Protein AF-A0A924ZTJ6-F1 (afdb_monomer)

Mean predicted aligned error: 9.86 Å

Nearest PDB structures (foldseek):
  8rte-assembly1_A  TM=3.556E-01  e=1.819E-01  Bacillus phage phi105
  6t46-assembly2_G  TM=3.500E-01  e=1.146E+00  Bacillus subtilis subsp. natto
  7w3g-assembly1_a  TM=2.240E-01  e=2.247E+00  Homo sapiens

Structure (mmCIF, N/CA/C/O backbone):
data_AF-A0A924ZTJ6-F1
#
_entry.id   AF-A0A924ZTJ6-F1
#
loop_
_atom_site.group_PDB
_atom_site.id
_atom_site.type_symbol
_atom_site.label_atom_id
_atom_site.label_alt_id
_atom_site.label_comp_id
_atom_site.label_asym_id
_atom_site.label_entity_id
_atom_site.label_seq_id
_atom_site.pdbx_PDB_ins_code
_atom_site.Cartn_x
_atom_site.Cartn_y
_atom_site.Cartn_z
_atom_site.occupancy
_atom_site.B_iso_or_equiv
_atom_site.auth_seq_id
_atom_site.auth_comp_id
_atom_site.auth_asym_id
_atom_site.auth_atom_id
_atom_site.pdbx_PDB_model_num
ATOM 1 N N . MET A 1 1 ? -33.051 -59.338 -10.866 1.00 32.53 1 MET A N 1
ATOM 2 C CA . MET A 1 1 ? -33.052 -58.067 -10.115 1.00 32.53 1 MET A CA 1
ATOM 3 C C . MET A 1 1 ? -32.782 -56.955 -11.125 1.00 32.53 1 MET A C 1
ATOM 5 O O . MET A 1 1 ? -31.722 -57.000 -11.725 1.00 32.53 1 MET A O 1
ATOM 9 N N . LEU A 1 2 ? -33.774 -56.074 -11.345 1.00 35.03 2 LEU A N 1
ATOM 10 C CA . LEU A 1 2 ? -33.745 -54.756 -12.031 1.00 35.03 2 LEU A CA 1
ATOM 11 C C . LEU A 1 2 ? -33.263 -54.733 -13.511 1.00 35.03 2 LEU A C 1
ATOM 13 O O . LEU A 1 2 ? -32.093 -54.951 -13.779 1.00 35.03 2 LEU A O 1
ATOM 17 N N . ILE A 1 3 ? -34.115 -54.654 -14.548 1.00 32.62 3 ILE A N 1
ATOM 18 C CA . ILE A 1 3 ? -35.045 -53.578 -14.997 1.00 32.62 3 ILE A CA 1
ATOM 19 C C . ILE A 1 3 ? -34.310 -52.323 -15.524 1.00 32.62 3 ILE A C 1
ATOM 21 O O . ILE A 1 3 ? -33.706 -51.630 -14.721 1.00 32.62 3 ILE A O 1
ATOM 25 N N . TYR A 1 4 ? -34.436 -52.085 -16.853 1.00 30.94 4 TYR A N 1
ATOM 26 C CA . TYR A 1 4 ? -34.649 -50.820 -17.620 1.00 30.94 4 TYR A CA 1
ATOM 27 C C . TYR A 1 4 ? -33.876 -49.537 -17.201 1.00 30.94 4 TYR A C 1
ATOM 29 O O . TYR A 1 4 ? -33.687 -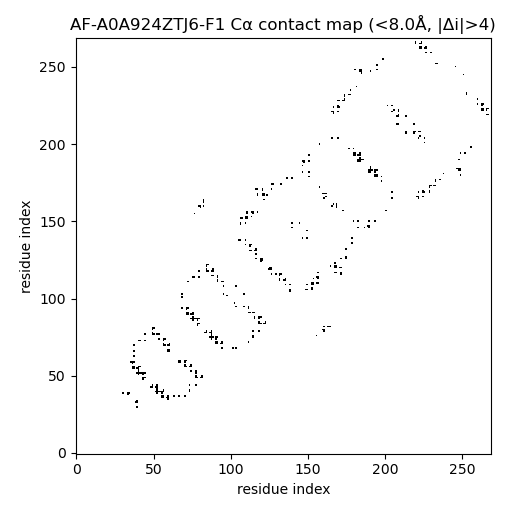49.268 -16.034 1.00 30.94 4 TYR A O 1
ATOM 37 N N . SER A 1 5 ? -33.475 -48.577 -18.041 1.00 27.88 5 SER A N 1
ATOM 38 C CA . SER A 1 5 ? -33.831 -48.158 -19.400 1.00 27.88 5 SER A CA 1
ATOM 39 C C . SE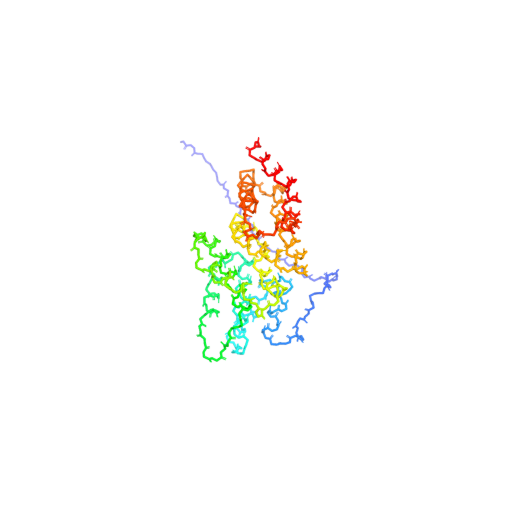R A 1 5 ? -32.844 -47.061 -19.842 1.00 27.88 5 SER A C 1
ATOM 41 O O . SER A 1 5 ? -32.420 -46.243 -19.034 1.00 27.88 5 SER A O 1
ATOM 43 N N . LYS A 1 6 ? -32.577 -47.032 -21.153 1.00 31.50 6 LYS A N 1
ATOM 44 C CA . LYS A 1 6 ? -32.310 -45.885 -22.048 1.00 31.50 6 LYS A CA 1
ATOM 45 C C . LYS A 1 6 ? -32.386 -44.471 -21.442 1.00 31.50 6 LYS A C 1
ATOM 47 O O . LYS A 1 6 ? -33.424 -44.125 -20.891 1.00 31.50 6 LYS A O 1
ATOM 52 N N . PHE A 1 7 ? -31.430 -43.612 -21.815 1.00 28.95 7 PHE A N 1
ATOM 53 C CA . PHE A 1 7 ? -31.734 -42.334 -22.481 1.00 28.95 7 PHE A CA 1
ATOM 54 C C . PHE A 1 7 ? -30.558 -41.855 -23.357 1.00 28.95 7 PHE A C 1
ATOM 56 O O . PHE A 1 7 ? -29.439 -41.675 -22.892 1.00 28.95 7 PHE A O 1
ATOM 63 N N . ILE A 1 8 ? -30.853 -41.669 -24.646 1.00 35.25 8 ILE A N 1
ATOM 64 C CA . ILE A 1 8 ? -30.068 -40.941 -25.650 1.00 35.25 8 ILE A CA 1
ATOM 65 C C . ILE A 1 8 ? -30.787 -39.601 -25.853 1.00 35.25 8 ILE A C 1
ATOM 67 O O . ILE A 1 8 ? -31.983 -39.613 -26.136 1.00 35.25 8 ILE A O 1
ATOM 71 N N . ILE A 1 9 ? -30.069 -38.478 -25.775 1.00 33.06 9 ILE A N 1
ATOM 72 C CA . ILE A 1 9 ? -30.478 -37.142 -26.264 1.00 33.06 9 ILE A CA 1
ATOM 73 C C . ILE A 1 9 ? -29.188 -36.509 -26.828 1.00 33.06 9 ILE A C 1
ATOM 75 O O . ILE A 1 9 ? -28.278 -36.226 -26.062 1.00 33.06 9 ILE A O 1
ATOM 79 N N . LYS A 1 10 ? -28.872 -36.589 -28.131 1.00 27.44 10 LYS A N 1
ATOM 80 C CA . LYS A 1 10 ? -29.222 -35.681 -29.254 1.00 27.44 10 LYS A CA 1
ATOM 81 C C . LYS A 1 10 ? -29.539 -34.218 -28.901 1.00 27.44 10 LYS A C 1
ATOM 83 O O . LYS A 1 10 ? -30.640 -33.948 -28.456 1.00 27.44 10 LYS A O 1
ATOM 88 N N . PHE A 1 11 ? -28.651 -33.299 -29.291 1.00 29.42 11 PHE A N 1
ATOM 89 C CA . PHE A 1 11 ? -28.963 -31.977 -29.876 1.00 29.42 11 PHE A CA 1
ATOM 90 C C . PHE A 1 11 ? -27.731 -31.563 -30.710 1.00 29.42 11 PHE A C 1
ATOM 92 O O . PHE A 1 11 ? -26.660 -31.360 -30.157 1.00 29.42 11 PHE A O 1
ATOM 99 N N . THR A 1 12 ? -27.685 -31.807 -32.021 1.00 30.75 12 THR A N 1
ATOM 100 C CA . THR A 1 12 ? -28.231 -31.017 -33.147 1.00 30.75 12 THR A CA 1
ATOM 101 C C . THR A 1 12 ? -27.682 -29.587 -33.231 1.00 30.75 12 THR A C 1
ATOM 103 O O . THR A 1 12 ? -28.098 -28.692 -32.506 1.00 30.75 12 THR A O 1
ATOM 106 N N . VAL A 1 13 ? -26.762 -29.419 -34.182 1.00 32.84 13 VAL A N 1
ATOM 107 C CA . VAL A 1 13 ? -26.320 -28.180 -34.843 1.00 32.84 13 VAL A CA 1
ATOM 108 C C . VAL A 1 13 ? -27.446 -27.640 -35.740 1.00 32.84 13 VAL A C 1
ATOM 110 O O . VAL A 1 13 ? -28.076 -28.463 -36.394 1.00 32.84 13 VAL A O 1
ATOM 113 N N . LEU A 1 14 ? -27.654 -26.313 -35.820 1.00 26.20 14 LEU A N 1
ATOM 114 C CA . LEU A 1 14 ? -27.998 -25.529 -37.040 1.00 26.20 14 LEU A CA 1
ATOM 115 C C . LEU A 1 14 ? -28.210 -24.033 -36.660 1.00 26.20 14 LEU A C 1
ATOM 117 O O . LEU A 1 14 ? -29.059 -23.728 -35.833 1.00 26.20 14 LEU A O 1
ATOM 121 N N . THR A 1 15 ? -27.301 -23.112 -37.016 1.00 29.97 15 THR A N 1
ATOM 122 C CA . THR A 1 15 ? -27.272 -22.217 -38.213 1.00 29.97 15 THR A CA 1
ATOM 123 C C . THR A 1 15 ? -27.956 -20.842 -38.064 1.00 29.97 15 THR A C 1
ATOM 125 O O . THR A 1 15 ? -29.174 -20.737 -38.093 1.00 29.97 15 THR A O 1
ATOM 128 N N . SER A 1 16 ? -27.102 -19.805 -37.996 1.00 30.39 16 SER A N 1
ATOM 129 C CA . SER A 1 16 ? -27.066 -18.556 -38.799 1.00 30.39 16 SER A CA 1
ATOM 130 C C . SER A 1 16 ? -28.322 -17.701 -39.044 1.00 30.39 16 SER A C 1
ATOM 132 O O . SER A 1 16 ? -29.204 -18.163 -39.751 1.00 30.39 16 SER A O 1
ATOM 134 N N . VAL A 1 17 ? -28.252 -16.407 -38.665 1.00 30.06 17 VAL A N 1
ATOM 135 C CA . VAL A 1 17 ? -28.530 -15.169 -39.462 1.00 30.06 17 VAL A CA 1
ATOM 136 C C . VAL A 1 17 ? -27.866 -13.992 -38.696 1.00 30.06 17 VAL A C 1
ATOM 138 O O . VAL A 1 17 ? -28.211 -13.749 -37.548 1.00 30.06 17 VAL A O 1
ATOM 141 N N . LEU A 1 18 ? -26.692 -13.474 -39.084 1.00 29.20 18 LEU A N 1
ATOM 142 C CA . LEU A 1 18 ? -26.417 -12.319 -39.970 1.00 29.20 18 LEU A CA 1
ATOM 143 C C . LEU A 1 18 ? -27.187 -11.002 -39.690 1.00 29.20 18 LEU A C 1
ATOM 145 O O . LEU A 1 18 ? -28.373 -10.895 -39.955 1.00 29.20 18 LEU A O 1
ATOM 149 N N . LEU A 1 19 ? -26.415 -9.990 -39.263 1.00 30.78 19 LEU A N 1
ATOM 150 C CA . LEU A 1 19 ? -26.509 -8.539 -39.530 1.00 30.78 19 LEU A CA 1
ATOM 151 C C . LEU A 1 19 ? -27.870 -7.810 -39.469 1.00 30.78 19 LEU A C 1
ATOM 153 O O . LEU A 1 19 ? -28.650 -7.870 -40.413 1.00 30.78 19 LEU A O 1
ATOM 157 N N . SER A 1 20 ? -28.013 -6.901 -38.492 1.00 26.70 20 SER A N 1
ATOM 158 C CA . SER A 1 20 ? -28.205 -5.433 -38.681 1.00 26.70 20 SER A CA 1
ATOM 159 C C . SER A 1 20 ? -28.181 -4.744 -37.295 1.00 26.70 20 SER A C 1
ATOM 161 O O . SER A 1 20 ? -28.985 -5.067 -36.436 1.00 26.70 20 SER A O 1
ATOM 163 N N . CYS A 1 21 ? -27.088 -4.082 -36.899 1.00 24.95 21 CYS A N 1
ATOM 164 C CA . CYS A 1 21 ? -26.757 -2.650 -37.047 1.00 24.95 21 CYS A CA 1
ATOM 165 C C . CYS A 1 21 ? -27.562 -1.659 -36.179 1.00 24.95 21 CYS A C 1
ATOM 167 O O . CYS A 1 21 ? -28.783 -1.672 -36.191 1.00 24.95 21 CYS A O 1
ATOM 169 N N . ALA A 1 22 ? -26.807 -0.725 -35.575 1.00 25.78 22 ALA A N 1
ATOM 170 C CA . ALA A 1 22 ? -27.214 0.464 -34.809 1.00 25.78 22 ALA A CA 1
ATOM 171 C C . ALA A 1 22 ? -27.849 0.171 -33.430 1.00 25.78 22 ALA A C 1
ATOM 173 O O . ALA A 1 22 ? -28.798 -0.579 -33.318 1.00 25.78 22 ALA A O 1
ATOM 174 N N . SER A 1 23 ? -27.407 0.717 -32.299 1.00 31.28 23 SER A N 1
ATOM 175 C CA . SER A 1 23 ? -26.474 1.811 -32.031 1.00 31.28 23 SER A CA 1
ATOM 176 C C . SER A 1 23 ? -26.278 1.895 -30.515 1.00 31.28 23 SER A C 1
ATOM 178 O O . SER A 1 23 ? -27.250 2.138 -29.813 1.00 31.28 23 SER A O 1
ATOM 180 N N . LEU A 1 24 ? -25.049 1.697 -30.028 1.00 32.50 24 LEU A N 1
ATOM 181 C CA . LEU A 1 24 ? -24.490 2.262 -28.781 1.00 32.50 24 LEU A CA 1
ATOM 182 C C . LEU A 1 24 ? -23.033 1.778 -28.640 1.00 32.50 24 LEU A C 1
ATOM 184 O O . LEU A 1 24 ? -22.639 1.085 -27.710 1.00 32.50 24 LEU A O 1
ATOM 188 N N . ARG A 1 25 ? -22.219 2.124 -29.643 1.00 33.56 25 ARG A N 1
ATOM 189 C CA . ARG A 1 25 ? -20.760 2.206 -29.517 1.00 33.56 25 ARG A CA 1
ATOM 190 C C . ARG A 1 25 ? -20.399 3.690 -29.593 1.00 33.56 25 ARG A C 1
ATOM 192 O O . ARG A 1 25 ? -20.230 4.242 -30.671 1.00 33.56 25 ARG A O 1
ATOM 199 N N . GLN A 1 26 ? -20.332 4.315 -28.428 1.00 31.73 26 GLN A N 1
ATOM 200 C CA . GLN A 1 26 ? -19.654 5.579 -28.136 1.00 31.73 26 GLN A CA 1
ATOM 201 C C . GLN A 1 26 ? -18.950 5.326 -26.797 1.00 31.73 26 GLN A C 1
ATOM 203 O O . GLN A 1 26 ? -19.621 4.990 -25.835 1.00 31.73 26 GLN A O 1
ATOM 208 N N . SER A 1 27 ? -17.638 5.370 -26.623 1.00 31.30 27 SER A N 1
ATOM 209 C CA . SER A 1 27 ? -16.510 5.537 -27.527 1.00 31.30 27 SER A CA 1
ATOM 210 C C . SER A 1 27 ? -15.349 4.765 -26.891 1.00 31.30 27 SER A C 1
ATOM 212 O O . SER A 1 27 ? -14.744 5.237 -25.930 1.00 31.30 27 SER A O 1
ATOM 214 N N . ALA A 1 28 ? -15.018 3.584 -27.412 1.00 35.59 28 ALA A N 1
ATOM 215 C CA . ALA A 1 28 ? -13.651 3.097 -27.287 1.00 35.59 28 ALA A CA 1
ATOM 216 C C . ALA A 1 28 ? -12.835 3.984 -28.228 1.00 35.59 28 ALA A C 1
ATOM 218 O O . ALA A 1 28 ? -12.788 3.738 -29.433 1.00 35.59 28 ALA A O 1
ATOM 219 N N . GLY A 1 29 ? -12.336 5.102 -27.701 1.00 33.50 29 GLY A N 1
ATOM 220 C CA . GLY A 1 29 ? -11.405 5.949 -28.425 1.00 33.50 29 GLY A CA 1
ATOM 221 C C . GLY A 1 29 ? -10.230 5.078 -28.837 1.00 33.50 29 GLY A C 1
ATOM 222 O O . GLY A 1 29 ? -9.510 4.554 -27.993 1.00 33.50 29 GLY A O 1
ATOM 223 N N . THR A 1 30 ? -10.079 4.875 -30.138 1.00 37.06 30 THR A N 1
ATOM 224 C CA . THR A 1 30 ? -8.888 4.305 -30.752 1.00 37.06 30 THR A CA 1
ATOM 225 C C . THR A 1 30 ? -7.670 5.083 -30.253 1.00 37.06 30 THR A C 1
ATOM 227 O O . THR A 1 30 ? -7.411 6.196 -30.706 1.00 37.06 30 THR A O 1
ATOM 230 N N . LEU A 1 31 ? -6.909 4.498 -29.323 1.00 45.69 31 LEU A N 1
ATOM 231 C CA . LEU A 1 31 ? -5.595 4.970 -28.858 1.00 45.69 31 LEU A CA 1
ATOM 232 C C . LEU A 1 31 ? -4.505 4.790 -29.940 1.00 45.69 31 LEU A C 1
ATOM 234 O O . LEU A 1 31 ? -3.325 4.621 -29.633 1.00 45.69 31 LEU A O 1
ATOM 238 N N . ASP A 1 32 ? -4.874 4.831 -31.220 1.00 41.38 32 ASP A N 1
ATOM 239 C CA . ASP A 1 32 ? -3.950 4.744 -32.357 1.00 41.38 32 ASP A CA 1
ATOM 240 C C . ASP A 1 32 ? -3.204 6.064 -32.619 1.00 41.38 32 ASP A C 1
ATOM 242 O O . ASP A 1 32 ? -2.343 6.123 -33.489 1.00 41.38 32 ASP A O 1
ATOM 246 N N . GLY A 1 33 ? -3.461 7.102 -31.812 1.00 42.94 33 GLY A N 1
ATOM 247 C CA . GLY A 1 33 ? -2.749 8.386 -31.840 1.00 42.94 33 GLY A CA 1
ATOM 248 C C . GLY A 1 33 ? -1.805 8.661 -30.659 1.00 42.94 33 GLY A C 1
ATOM 249 O O . GLY A 1 33 ? -1.218 9.738 -30.610 1.00 42.94 33 GLY A O 1
ATOM 250 N N . PHE A 1 34 ? -1.650 7.743 -29.696 1.00 45.25 34 PHE A N 1
ATOM 251 C CA . PHE A 1 34 ? -0.826 7.965 -28.496 1.00 45.25 34 PHE A CA 1
ATOM 252 C C . PHE A 1 34 ? 0.499 7.196 -28.543 1.00 45.25 34 PHE A C 1
ATOM 254 O O . PHE A 1 34 ? 0.482 5.997 -28.324 1.00 45.25 34 PHE A O 1
ATOM 261 N N . GLY A 1 35 ? 1.621 7.897 -28.739 1.00 65.94 35 GLY A N 1
ATOM 262 C CA . GLY A 1 35 ? 2.951 7.582 -28.177 1.00 65.94 35 GLY A CA 1
ATOM 263 C C . GLY A 1 35 ? 3.543 6.164 -28.321 1.00 65.94 35 GLY A C 1
ATOM 264 O O . GLY A 1 35 ? 3.011 5.277 -28.982 1.00 65.94 35 GLY A O 1
ATOM 265 N N . SER A 1 36 ? 4.711 5.958 -27.705 1.00 88.31 36 SER A N 1
ATOM 266 C CA . SER A 1 36 ? 5.380 4.651 -27.617 1.00 88.31 36 SER A CA 1
ATOM 267 C C . SER A 1 36 ? 4.558 3.645 -26.789 1.00 88.31 36 SER A C 1
ATOM 269 O O . SER A 1 36 ? 3.609 4.023 -26.093 1.00 88.31 36 SER A O 1
ATOM 271 N N . ALA A 1 37 ? 4.924 2.354 -26.822 1.00 92.50 37 ALA A N 1
ATOM 272 C CA . ALA A 1 37 ? 4.289 1.317 -25.996 1.00 92.50 37 ALA A CA 1
ATOM 273 C C . ALA A 1 37 ? 4.259 1.706 -24.504 1.00 92.50 37 ALA A C 1
ATOM 275 O O . ALA A 1 37 ? 3.229 1.551 -23.847 1.00 92.50 37 ALA A O 1
ATOM 276 N N . PHE A 1 38 ? 5.340 2.322 -24.015 1.00 94.56 38 PHE A N 1
ATOM 277 C CA . PHE A 1 38 ? 5.418 2.901 -22.678 1.00 94.56 38 PHE A CA 1
ATOM 278 C C . PHE A 1 38 ? 4.275 3.884 -22.387 1.00 94.56 38 PHE A C 1
ATOM 280 O O . PHE A 1 38 ? 3.551 3.714 -21.407 1.00 94.56 38 PHE A O 1
ATOM 287 N N . SER A 1 39 ? 4.074 4.895 -23.242 1.00 95.00 39 SER A N 1
ATOM 288 C CA . SER A 1 39 ? 3.056 5.932 -23.025 1.00 95.00 39 SER A CA 1
ATOM 289 C C . SER A 1 39 ? 1.641 5.355 -22.994 1.00 95.00 39 SER A C 1
ATOM 291 O O . SER A 1 39 ? 0.832 5.763 -22.160 1.00 95.00 39 SER A O 1
ATOM 293 N N . LYS A 1 40 ? 1.343 4.377 -23.863 1.00 95.19 40 LYS A N 1
ATOM 294 C CA . LYS A 1 40 ? 0.046 3.681 -23.856 1.00 95.19 40 LYS A CA 1
ATOM 295 C C . LYS A 1 40 ? -0.149 2.878 -22.571 1.00 95.19 40 LYS A C 1
ATOM 297 O O . LYS A 1 40 ? -1.187 3.007 -21.926 1.00 95.19 40 LYS A O 1
ATOM 302 N N . GLY A 1 41 ? 0.858 2.096 -22.174 1.00 96.50 41 GLY A N 1
ATOM 303 C CA . GLY A 1 41 ? 0.831 1.327 -20.929 1.00 96.50 41 GLY A CA 1
ATOM 304 C C . GLY A 1 41 ? 0.632 2.222 -19.706 1.00 96.50 41 GLY A C 1
ATOM 305 O O . GLY A 1 41 ? -0.240 1.959 -18.882 1.00 96.50 41 GLY A O 1
ATOM 306 N N . GLN A 1 42 ? 1.369 3.331 -19.626 1.00 96.44 42 GLN A N 1
ATOM 307 C CA . GLN A 1 42 ? 1.236 4.313 -18.554 1.00 96.44 42 GLN A CA 1
ATOM 308 C C . GLN A 1 42 ? -0.171 4.920 -18.500 1.00 96.44 42 GLN A C 1
ATOM 310 O O . GLN A 1 42 ? -0.761 4.972 -17.422 1.00 96.44 42 GLN A O 1
ATOM 315 N N . ALA A 1 43 ? -0.723 5.351 -19.638 1.00 96.31 43 ALA A N 1
ATOM 316 C CA . ALA A 1 43 ? -2.062 5.932 -19.695 1.00 96.31 43 ALA A CA 1
ATOM 317 C C . ALA A 1 43 ? -3.134 4.950 -19.197 1.00 96.31 43 ALA A C 1
ATOM 319 O O . ALA A 1 43 ? -3.992 5.332 -18.404 1.00 96.31 43 ALA A O 1
ATOM 320 N N . LEU A 1 44 ? -3.042 3.676 -19.591 1.00 97.19 44 LEU A N 1
ATOM 321 C CA . LEU A 1 44 ? -3.965 2.631 -19.143 1.00 97.19 44 LEU A CA 1
ATOM 322 C C . LEU A 1 44 ? -3.828 2.336 -17.641 1.00 97.19 44 LEU A C 1
ATOM 324 O O . LEU A 1 44 ? -4.839 2.174 -16.966 1.00 97.19 44 LEU A O 1
ATOM 328 N N . VAL A 1 45 ? -2.610 2.348 -17.080 1.00 96.06 45 VAL A N 1
ATOM 329 C CA . VAL A 1 45 ? -2.416 2.240 -15.619 1.00 96.06 45 VAL A CA 1
ATOM 330 C C . VAL A 1 45 ? -3.050 3.422 -14.885 1.00 96.06 45 VAL A C 1
ATOM 332 O O . VAL A 1 45 ? -3.684 3.219 -13.853 1.00 96.06 45 VAL A O 1
ATOM 335 N N . MET A 1 46 ? -2.913 4.646 -15.405 1.00 93.81 46 MET A N 1
ATOM 336 C CA . MET A 1 46 ? -3.552 5.835 -14.818 1.00 93.81 46 MET A CA 1
ATOM 337 C C . MET A 1 46 ? -5.081 5.805 -14.945 1.00 93.81 46 MET A C 1
ATOM 339 O O . MET A 1 46 ? -5.769 6.378 -14.107 1.00 93.81 46 MET A O 1
ATOM 343 N N . ALA A 1 47 ? -5.609 5.121 -15.962 1.00 95.50 47 ALA A N 1
ATOM 344 C CA . ALA A 1 47 ? -7.037 4.868 -16.137 1.00 95.50 47 ALA A CA 1
ATOM 345 C C . ALA A 1 47 ? -7.554 3.661 -15.328 1.00 95.50 47 ALA A C 1
ATOM 347 O O . ALA A 1 47 ? -8.745 3.371 -15.377 1.00 95.50 47 ALA A O 1
ATOM 348 N N . HIS A 1 48 ? -6.685 2.975 -14.574 1.00 94.81 48 HIS A N 1
ATOM 349 C CA . HIS A 1 48 ? -6.984 1.739 -13.840 1.00 94.81 48 HIS A CA 1
ATOM 350 C C . HIS A 1 48 ? -7.360 0.527 -14.724 1.00 94.81 48 HIS A C 1
ATOM 352 O O . HIS A 1 48 ? -7.856 -0.483 -14.226 1.00 94.81 48 HIS A O 1
ATOM 358 N N . ASP A 1 49 ? -7.041 0.566 -16.021 1.00 96.88 49 ASP A N 1
ATOM 359 C CA . ASP A 1 49 ? -7.259 -0.521 -16.984 1.00 96.88 49 ASP A CA 1
ATOM 360 C C . ASP A 1 49 ? -6.075 -1.508 -17.000 1.00 96.88 49 ASP A C 1
ATOM 362 O O . ASP A 1 49 ? -5.433 -1.756 -18.025 1.00 96.88 49 ASP A O 1
ATOM 366 N N . TYR A 1 50 ? -5.752 -2.090 -15.842 1.00 96.75 50 TYR A N 1
ATOM 367 C CA . TYR A 1 50 ? -4.511 -2.853 -15.636 1.00 96.75 50 TYR A CA 1
ATOM 368 C C . TYR A 1 50 ? -4.351 -4.058 -16.572 1.00 96.75 50 TYR A C 1
ATOM 370 O O . TYR A 1 50 ? -3.259 -4.306 -17.086 1.00 96.75 50 TYR A O 1
ATOM 378 N N . GLN A 1 51 ? -5.438 -4.782 -16.850 1.00 97.06 51 GLN A N 1
ATOM 379 C CA . GLN A 1 51 ? -5.407 -5.943 -17.744 1.00 97.06 51 GLN A CA 1
ATOM 380 C C . GLN A 1 51 ? -5.091 -5.546 -19.195 1.00 97.06 51 GLN A C 1
ATOM 382 O O . GLN A 1 51 ? -4.396 -6.278 -19.897 1.00 97.06 51 GLN A O 1
ATOM 387 N N . GLN A 1 52 ? -5.556 -4.372 -19.634 1.00 97.69 52 GLN A N 1
ATOM 388 C CA . GLN A 1 52 ? -5.243 -3.830 -20.959 1.00 97.69 52 GLN A CA 1
ATOM 389 C C . GLN A 1 52 ? -3.865 -3.160 -20.996 1.00 97.69 52 GLN A C 1
ATOM 391 O O . 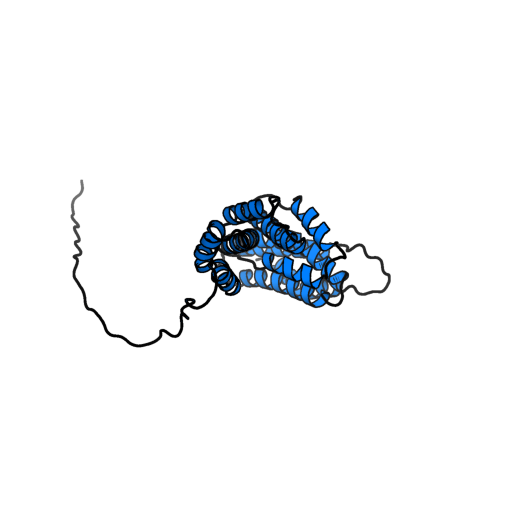GLN A 1 52 ? -3.244 -3.109 -22.055 1.00 97.69 52 GLN A O 1
ATOM 396 N N . ALA A 1 53 ? -3.372 -2.662 -19.859 1.00 97.75 53 ALA A N 1
ATOM 397 C CA . ALA A 1 53 ? -2.060 -2.034 -19.758 1.00 97.75 53 ALA A CA 1
ATOM 398 C C . ALA A 1 53 ? -0.909 -3.038 -19.931 1.00 97.75 53 ALA A C 1
ATOM 400 O O . ALA A 1 53 ? 0.076 -2.724 -20.602 1.00 97.75 53 ALA A O 1
ATOM 401 N N . LEU A 1 54 ? -1.032 -4.239 -19.348 1.00 97.81 54 LEU A N 1
ATOM 402 C CA . LEU A 1 54 ? 0.047 -5.235 -19.293 1.00 97.81 54 LEU A CA 1
ATOM 403 C C . LEU A 1 54 ? 0.683 -5.565 -20.657 1.00 97.81 54 LEU A C 1
ATOM 405 O O . LEU A 1 54 ? 1.910 -5.531 -20.730 1.00 97.81 54 LEU A O 1
ATOM 409 N N . PRO A 1 55 ? -0.067 -5.818 -21.750 1.00 97.62 55 PRO A N 1
ATOM 410 C CA . PRO A 1 55 ? 0.537 -6.055 -23.063 1.00 97.62 55 PRO A CA 1
ATOM 411 C C . PRO A 1 55 ? 1.454 -4.919 -23.540 1.00 97.62 55 PRO A C 1
ATOM 413 O O . PRO A 1 55 ? 2.525 -5.178 -24.085 1.00 97.62 55 PRO A O 1
ATOM 416 N N . TYR A 1 56 ? 1.070 -3.660 -23.308 1.00 97.62 56 TYR A N 1
ATOM 417 C CA . TYR A 1 56 ? 1.881 -2.499 -23.689 1.00 97.62 56 TYR A CA 1
ATOM 418 C C . TYR A 1 56 ? 3.100 -2.323 -22.783 1.00 97.62 56 TYR A C 1
ATOM 420 O O . TYR A 1 56 ? 4.180 -1.989 -23.267 1.00 97.62 56 TYR A O 1
ATOM 428 N N . ILE A 1 57 ? 2.943 -2.581 -21.483 1.00 97.75 57 ILE A N 1
ATOM 429 C CA . ILE A 1 57 ? 4.046 -2.537 -20.518 1.00 97.75 57 ILE A CA 1
ATOM 430 C C . ILE A 1 57 ? 5.079 -3.624 -20.835 1.00 97.75 57 ILE A C 1
ATOM 432 O O . ILE A 1 57 ? 6.267 -3.327 -20.893 1.00 97.75 57 ILE A O 1
ATOM 436 N N . ASN A 1 58 ? 4.640 -4.857 -21.101 1.00 96.81 58 ASN A N 1
ATOM 437 C CA . ASN A 1 58 ? 5.526 -5.973 -21.441 1.00 96.81 58 ASN A CA 1
ATOM 438 C C . ASN A 1 58 ? 6.301 -5.697 -22.729 1.00 96.81 58 ASN A C 1
ATOM 440 O O . ASN A 1 58 ? 7.517 -5.849 -22.759 1.00 96.81 58 ASN A O 1
ATOM 444 N N . ARG A 1 59 ? 5.625 -5.170 -23.754 1.00 95.19 59 ARG A N 1
ATOM 445 C CA . ARG A 1 59 ? 6.296 -4.719 -24.974 1.00 95.19 59 ARG A CA 1
ATOM 446 C C . ARG A 1 59 ? 7.332 -3.621 -24.698 1.00 95.19 59 ARG A C 1
ATOM 448 O O . ARG A 1 59 ? 8.433 -3.662 -25.231 1.00 95.19 59 ARG A O 1
ATOM 455 N N . SER A 1 60 ? 7.007 -2.658 -23.835 1.00 94.94 60 SER A N 1
ATOM 456 C CA . SER A 1 60 ? 7.947 -1.608 -23.420 1.00 94.94 60 SER A CA 1
ATOM 457 C C . SER A 1 60 ? 9.170 -2.171 -22.688 1.00 94.94 60 SER A C 1
ATOM 459 O O . SER A 1 60 ? 10.275 -1.678 -22.880 1.00 94.94 60 SER A O 1
ATOM 461 N N . LEU A 1 61 ? 9.003 -3.217 -21.875 1.00 94.69 61 LEU A N 1
ATOM 462 C CA . LEU A 1 61 ? 10.113 -3.888 -21.188 1.00 94.69 61 LEU A CA 1
ATOM 463 C C . LEU A 1 61 ? 11.082 -4.586 -22.154 1.00 94.69 61 LEU A C 1
ATOM 465 O O . LEU A 1 61 ? 12.262 -4.715 -21.830 1.00 94.69 61 LEU A O 1
ATOM 469 N N . GLU A 1 62 ? 10.593 -5.027 -23.312 1.00 93.19 62 GLU A N 1
ATOM 470 C CA . GLU A 1 62 ? 11.389 -5.684 -24.353 1.00 93.19 62 GLU A CA 1
ATOM 471 C C . GLU A 1 62 ? 12.083 -4.680 -25.284 1.00 93.19 62 GLU A C 1
ATOM 473 O O . GLU A 1 62 ? 13.226 -4.895 -25.686 1.00 93.19 62 GLU A O 1
ATOM 478 N N . GLU A 1 63 ? 11.398 -3.587 -25.631 1.00 89.69 63 GLU A N 1
ATOM 479 C CA . GLU A 1 63 ? 11.803 -2.687 -26.719 1.00 89.69 63 GLU A CA 1
ATOM 480 C C . GLU A 1 63 ? 12.417 -1.355 -26.239 1.00 89.69 63 GLU A C 1
ATOM 482 O O . GLU A 1 63 ? 13.204 -0.750 -26.970 1.00 89.69 63 GLU A O 1
ATOM 487 N N . ASP A 1 64 ? 12.074 -0.871 -25.038 1.00 85.38 64 ASP A N 1
ATOM 488 C CA . ASP A 1 64 ? 12.398 0.484 -24.569 1.00 85.38 64 ASP A CA 1
ATOM 489 C C . ASP A 1 64 ? 13.384 0.463 -23.390 1.00 85.38 64 ASP A C 1
ATOM 491 O O . ASP A 1 64 ? 13.019 0.336 -22.217 1.00 85.38 64 ASP A O 1
ATOM 495 N N . THR A 1 65 ? 14.670 0.627 -23.704 1.00 84.69 65 THR A N 1
ATOM 496 C CA . THR A 1 65 ? 15.730 0.665 -22.688 1.00 84.69 65 THR A CA 1
ATOM 497 C C . THR A 1 65 ? 15.686 1.923 -21.824 1.00 84.69 65 THR A C 1
ATOM 499 O O . THR A 1 65 ? 16.102 1.867 -20.666 1.00 84.69 65 THR A O 1
ATOM 502 N N . LEU A 1 66 ? 15.161 3.039 -22.344 1.00 86.94 66 LEU A N 1
ATOM 503 C CA . LEU A 1 66 ? 15.107 4.317 -21.634 1.00 86.94 66 LEU A CA 1
ATOM 504 C C . LEU A 1 66 ? 14.054 4.286 -20.524 1.00 86.94 66 LEU A C 1
ATOM 506 O O . LEU A 1 66 ? 14.322 4.747 -19.418 1.00 86.94 66 LEU A O 1
ATOM 510 N N . ASN A 1 67 ? 12.883 3.714 -20.807 1.00 91.19 67 ASN A N 1
ATOM 511 C CA . ASN A 1 67 ? 11.769 3.615 -19.861 1.00 91.19 67 ASN A CA 1
ATOM 512 C C . ASN A 1 67 ? 11.697 2.254 -19.154 1.00 91.19 67 ASN A C 1
ATOM 514 O O . ASN A 1 67 ? 10.664 1.903 -18.577 1.00 91.19 67 ASN A O 1
ATOM 518 N N . TYR A 1 68 ? 12.766 1.456 -19.197 1.00 92.44 68 TYR A N 1
ATOM 519 C CA . TYR A 1 68 ? 12.776 0.096 -18.656 1.00 92.44 68 TYR A CA 1
ATOM 520 C C . TYR A 1 68 ? 12.408 0.054 -17.162 1.00 92.44 68 TYR A C 1
ATOM 522 O O . TYR A 1 68 ? 11.546 -0.721 -16.745 1.00 92.44 68 TYR A O 1
ATOM 530 N N . LYS A 1 69 ? 13.014 0.919 -16.335 1.00 94.75 69 LYS A N 1
ATOM 531 C CA . LYS A 1 69 ? 12.742 0.956 -14.885 1.00 94.75 69 LYS A CA 1
ATOM 532 C C . LYS A 1 69 ? 11.318 1.429 -14.593 1.00 94.75 69 LYS A C 1
ATOM 534 O O . LYS A 1 69 ? 10.631 0.850 -13.758 1.00 94.75 69 LYS A O 1
ATOM 539 N N . GLU A 1 70 ? 10.843 2.446 -15.289 1.00 94.75 70 GLU A N 1
ATOM 540 C CA . GLU A 1 70 ? 9.478 2.948 -15.162 1.00 94.75 70 GLU A CA 1
ATOM 541 C C . GLU A 1 70 ? 8.464 1.876 -15.567 1.00 94.75 70 GLU A C 1
ATOM 543 O O . GLU A 1 70 ? 7.467 1.682 -14.872 1.00 94.75 70 GLU A O 1
ATOM 548 N N . SER A 1 71 ? 8.752 1.128 -16.633 1.00 96.81 71 SER A N 1
ATOM 549 C CA . SER A 1 71 ? 7.926 0.012 -17.097 1.00 96.81 71 SER A CA 1
ATOM 550 C C . SER A 1 71 ? 7.847 -1.103 -16.053 1.00 96.81 71 SER A C 1
ATOM 552 O O . SER A 1 71 ? 6.760 -1.614 -15.802 1.00 96.81 71 SER A O 1
ATOM 554 N N . LEU A 1 72 ? 8.951 -1.428 -15.366 1.00 97.75 72 LEU A N 1
ATOM 555 C CA . LEU A 1 72 ? 8.944 -2.408 -14.269 1.00 97.75 72 LEU A CA 1
ATOM 556 C C . LEU A 1 72 ? 8.062 -1.959 -13.099 1.00 97.75 72 LEU A C 1
ATOM 558 O O . LEU A 1 72 ? 7.345 -2.770 -12.517 1.00 97.75 72 LEU A O 1
ATOM 562 N N . LEU A 1 73 ? 8.089 -0.667 -12.758 1.00 97.44 73 LEU A N 1
ATOM 563 C CA . LEU A 1 73 ? 7.261 -0.129 -11.680 1.00 97.44 73 LEU A CA 1
ATOM 564 C C . LEU A 1 73 ? 5.769 -0.102 -12.059 1.00 97.44 73 LEU A C 1
ATOM 566 O O . LEU A 1 73 ? 4.915 -0.401 -11.224 1.00 97.44 73 LEU A O 1
ATOM 570 N N . LEU A 1 74 ? 5.449 0.206 -13.321 1.00 97.94 74 LEU A N 1
ATOM 571 C CA . LEU A 1 74 ? 4.086 0.109 -13.854 1.00 97.94 74 LEU A CA 1
ATOM 572 C C . LEU A 1 74 ? 3.593 -1.344 -13.884 1.00 97.94 74 LEU A C 1
ATOM 574 O O . LEU A 1 74 ? 2.457 -1.597 -13.486 1.00 97.94 74 LEU A O 1
ATOM 578 N N . ALA A 1 75 ? 4.445 -2.291 -14.291 1.00 98.31 75 ALA A N 1
ATOM 579 C CA . ALA A 1 75 ? 4.141 -3.720 -14.266 1.00 98.31 75 ALA A CA 1
ATOM 580 C C . ALA A 1 75 ? 3.834 -4.187 -12.840 1.00 98.31 75 ALA A C 1
ATOM 582 O O . ALA A 1 75 ? 2.787 -4.780 -12.598 1.00 98.31 75 ALA A O 1
ATOM 583 N N . ALA A 1 76 ? 4.693 -3.836 -11.876 1.00 98.06 76 ALA A N 1
ATOM 584 C CA . ALA A 1 76 ? 4.489 -4.155 -10.467 1.00 98.06 76 ALA A CA 1
ATOM 585 C C . ALA A 1 76 ? 3.142 -3.647 -9.936 1.00 98.06 76 ALA A C 1
ATOM 587 O O . ALA A 1 76 ? 2.434 -4.383 -9.250 1.00 98.06 76 ALA A O 1
ATOM 588 N N . ARG A 1 77 ? 2.761 -2.409 -10.283 1.00 97.31 77 ARG A N 1
ATOM 589 C CA . ARG A 1 77 ? 1.446 -1.862 -9.930 1.00 97.31 77 ARG A CA 1
ATOM 590 C C . ARG A 1 77 ? 0.311 -2.640 -10.592 1.00 97.31 77 ARG A C 1
ATOM 592 O O . ARG A 1 77 ? -0.667 -2.950 -9.925 1.00 97.31 77 ARG A O 1
ATOM 599 N N . ALA A 1 78 ? 0.417 -2.948 -11.881 1.00 97.56 78 ALA A N 1
ATOM 600 C CA . ALA A 1 78 ? -0.621 -3.691 -12.587 1.00 97.56 78 ALA A CA 1
ATOM 601 C C . ALA A 1 78 ? -0.817 -5.095 -11.988 1.00 97.56 78 ALA A C 1
ATOM 603 O O . ALA A 1 78 ? -1.949 -5.4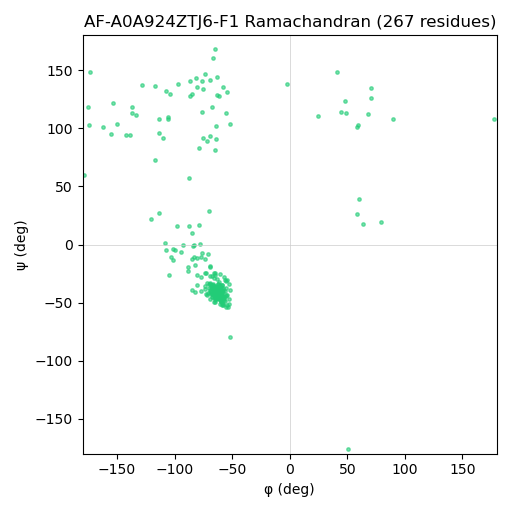87 -11.721 1.00 97.56 78 ALA A O 1
ATOM 604 N N . TYR A 1 79 ? 0.269 -5.816 -11.700 1.00 97.62 79 TYR A N 1
ATOM 605 C CA . TYR A 1 79 ? 0.213 -7.132 -11.061 1.00 97.62 79 TYR A CA 1
ATOM 606 C C . TYR A 1 79 ? -0.378 -7.078 -9.644 1.00 97.62 79 TYR A C 1
ATOM 608 O O . TYR A 1 79 ? -1.263 -7.872 -9.327 1.00 97.62 79 TYR A O 1
ATOM 616 N N . ASP A 1 80 ? 0.011 -6.092 -8.826 1.00 96.88 80 ASP A N 1
ATOM 617 C CA . ASP A 1 80 ? -0.579 -5.864 -7.497 1.00 96.88 80 ASP A CA 1
ATOM 618 C C . ASP A 1 80 ? -2.108 -5.708 -7.556 1.00 96.88 80 ASP A C 1
ATOM 620 O O . ASP A 1 80 ? -2.839 -6.282 -6.744 1.00 96.88 80 ASP A O 1
ATOM 624 N N . GLN A 1 81 ? -2.589 -4.945 -8.537 1.00 96.25 81 GLN A N 1
ATOM 625 C CA . GLN A 1 81 ? -4.009 -4.645 -8.713 1.00 96.25 81 GLN A CA 1
ATOM 626 C C . GLN A 1 81 ? -4.783 -5.810 -9.324 1.00 96.25 81 GLN A C 1
ATOM 628 O O . GLN A 1 81 ? -5.961 -5.982 -9.028 1.00 96.25 81 GLN A O 1
ATOM 633 N N . LEU A 1 82 ? -4.119 -6.655 -10.109 1.00 95.81 82 LEU A N 1
ATOM 634 C CA . LEU A 1 82 ? -4.678 -7.888 -10.659 1.00 95.81 82 LEU A CA 1
ATOM 635 C C . LEU A 1 82 ? -4.585 -9.076 -9.691 1.00 95.81 82 LEU A C 1
ATOM 637 O O . LEU A 1 82 ? -4.893 -10.199 -10.085 1.00 95.81 82 LEU A O 1
ATOM 641 N N . SER A 1 83 ? -4.209 -8.845 -8.426 1.00 95.38 83 SER A N 1
ATOM 642 C CA . SER A 1 83 ? -4.087 -9.898 -7.412 1.00 95.38 83 SER A CA 1
ATOM 643 C C . SER A 1 83 ? -3.052 -10.977 -7.789 1.00 95.38 83 SER A C 1
ATOM 645 O O . SER A 1 83 ? -3.270 -12.162 -7.536 1.00 95.38 83 SER A O 1
ATOM 647 N N . LEU A 1 84 ? -1.926 -10.549 -8.373 1.00 95.88 84 LEU A N 1
ATOM 648 C CA . LEU A 1 84 ? -0.778 -11.367 -8.794 1.00 95.88 84 LEU A CA 1
ATOM 649 C C . LEU A 1 84 ? 0.489 -10.960 -8.005 1.00 95.88 84 LEU A C 1
ATOM 651 O O . LEU A 1 84 ? 1.349 -10.240 -8.528 1.00 95.88 84 LEU A O 1
ATOM 655 N N . PRO A 1 85 ? 0.579 -11.303 -6.703 1.00 96.19 85 PRO A N 1
ATOM 656 C CA . PRO A 1 85 ? 1.617 -10.754 -5.836 1.00 96.19 85 PRO A CA 1
ATOM 657 C C . PRO A 1 85 ? 3.021 -11.264 -6.172 1.00 96.19 85 PRO A C 1
ATOM 659 O O . PRO A 1 85 ? 3.979 -10.503 -6.054 1.00 96.19 85 PRO A O 1
ATOM 662 N N . GLU A 1 86 ? 3.180 -12.505 -6.629 1.00 96.31 86 GLU A N 1
ATOM 663 C CA . GLU A 1 86 ? 4.480 -13.064 -7.002 1.00 96.31 86 GLU A CA 1
ATOM 664 C C . GLU A 1 86 ? 5.089 -12.333 -8.212 1.00 96.31 86 GLU A C 1
ATOM 666 O O . GLU A 1 86 ? 6.262 -11.952 -8.191 1.00 96.31 86 GLU A O 1
ATOM 671 N N . GLU A 1 87 ? 4.289 -12.053 -9.239 1.00 97.88 87 GLU A N 1
ATOM 672 C CA . GLU A 1 87 ? 4.682 -11.301 -10.432 1.00 97.88 87 GLU A CA 1
ATOM 673 C C . GLU A 1 87 ? 5.015 -9.842 -10.096 1.00 97.88 87 GLU A C 1
ATOM 675 O O . GLU A 1 87 ? 5.987 -9.274 -10.619 1.00 97.88 87 GLU A O 1
ATOM 680 N N . ALA A 1 88 ? 4.259 -9.241 -9.170 1.00 97.50 88 ALA A N 1
ATOM 681 C CA . ALA A 1 88 ? 4.572 -7.922 -8.637 1.00 97.50 88 ALA A CA 1
ATOM 682 C C . ALA A 1 88 ? 5.937 -7.929 -7.928 1.00 97.50 88 ALA A C 1
ATOM 684 O O . ALA A 1 88 ? 6.782 -7.074 -8.207 1.00 97.50 88 ALA A O 1
ATOM 685 N N . LEU A 1 89 ? 6.196 -8.918 -7.065 1.00 97.31 89 LEU A N 1
ATOM 686 C CA . LEU A 1 89 ? 7.463 -9.052 -6.340 1.00 97.31 89 LEU A CA 1
ATOM 687 C C . LEU A 1 89 ? 8.659 -9.246 -7.277 1.00 97.31 89 LEU A C 1
ATOM 689 O O . LEU A 1 89 ? 9.688 -8.599 -7.069 1.00 97.31 89 LEU A O 1
ATOM 693 N N . LEU A 1 90 ? 8.528 -10.071 -8.319 1.00 97.75 90 LEU A N 1
ATOM 694 C CA . LEU A 1 90 ? 9.576 -10.266 -9.327 1.00 97.75 90 LEU A CA 1
ATOM 695 C C . LEU A 1 90 ? 9.887 -8.965 -10.080 1.00 97.75 90 LEU A C 1
ATOM 697 O O . LEU A 1 90 ? 11.056 -8.591 -10.220 1.00 97.75 90 LEU A O 1
ATOM 701 N N . SER A 1 91 ? 8.848 -8.237 -10.497 1.00 98.06 91 SER A N 1
ATOM 702 C CA . SER A 1 91 ? 8.990 -6.948 -11.188 1.00 98.06 91 SER A CA 1
ATOM 703 C C . SER A 1 91 ? 9.702 -5.915 -10.307 1.00 98.06 91 SER A C 1
ATOM 705 O O . SER A 1 91 ? 10.609 -5.213 -10.760 1.00 98.06 91 SER A O 1
ATOM 707 N N . ILE A 1 92 ? 9.354 -5.858 -9.017 1.00 97.69 92 ILE A N 1
ATOM 708 C CA . ILE A 1 92 ? 9.984 -4.948 -8.051 1.00 97.69 92 ILE A CA 1
ATOM 709 C C . ILE A 1 92 ? 11.428 -5.355 -7.751 1.00 97.69 92 ILE A C 1
ATOM 711 O O . ILE A 1 92 ? 12.303 -4.495 -7.629 1.00 97.69 92 ILE A O 1
ATOM 715 N N . GLN A 1 93 ? 11.708 -6.653 -7.644 1.00 96.62 93 GLN A N 1
ATOM 716 C CA . GLN A 1 93 ? 13.066 -7.143 -7.435 1.00 96.62 93 GLN A CA 1
ATOM 717 C C . GLN A 1 93 ? 13.978 -6.711 -8.587 1.00 96.62 93 GLN A C 1
ATOM 719 O O . GLN A 1 93 ? 15.075 -6.212 -8.343 1.00 96.62 93 GLN A O 1
ATOM 724 N N . GLU A 1 94 ? 13.525 -6.848 -9.833 1.00 96.31 94 GLU A N 1
ATOM 725 C CA . GLU A 1 94 ? 14.260 -6.375 -11.009 1.00 96.31 94 GLU A CA 1
ATOM 726 C C . GLU A 1 94 ? 14.366 -4.839 -11.050 1.00 96.31 94 GLU A C 1
ATOM 728 O O . GLU A 1 94 ? 15.417 -4.284 -11.399 1.00 96.31 94 GLU A O 1
ATOM 733 N N . PHE A 1 95 ? 13.320 -4.126 -10.616 1.00 96.88 95 PHE A N 1
ATOM 734 C CA . PHE A 1 95 ? 13.353 -2.670 -10.484 1.00 96.88 95 PHE A CA 1
ATOM 735 C C . PHE A 1 95 ? 14.437 -2.214 -9.506 1.00 96.88 95 PHE A C 1
ATOM 737 O O . PHE A 1 95 ? 15.177 -1.293 -9.825 1.00 96.88 95 PHE A O 1
ATOM 744 N N . LEU A 1 96 ? 14.588 -2.867 -8.355 1.00 95.25 96 LEU A N 1
ATOM 745 C CA . LEU A 1 96 ? 15.554 -2.473 -7.325 1.00 95.25 96 LEU A CA 1
ATOM 746 C C . LEU A 1 96 ? 16.993 -2.935 -7.610 1.00 95.25 96 LEU A C 1
ATOM 748 O O . LEU A 1 96 ? 17.920 -2.456 -6.957 1.00 95.25 96 LEU A O 1
ATOM 752 N N . LYS A 1 97 ? 17.223 -3.829 -8.586 1.00 94.00 97 LYS A N 1
ATOM 753 C CA . LYS A 1 97 ? 18.588 -4.229 -8.970 1.00 94.00 97 LYS A CA 1
ATOM 754 C C . LYS A 1 97 ? 19.377 -3.034 -9.525 1.00 94.00 97 LYS A C 1
ATOM 756 O O . LYS A 1 97 ? 18.900 -2.387 -10.468 1.00 94.00 97 LYS A O 1
ATOM 761 N N . PRO A 1 98 ? 20.594 -2.763 -9.018 1.00 88.94 98 PRO A N 1
ATOM 762 C CA . PRO A 1 98 ? 21.450 -1.716 -9.561 1.00 88.94 98 PRO A CA 1
ATOM 763 C C . PRO A 1 98 ? 21.746 -1.940 -11.047 1.00 88.94 98 PRO A C 1
ATOM 765 O O . PRO A 1 98 ? 22.084 -3.049 -11.462 1.00 88.94 98 PRO A O 1
ATOM 768 N N . ARG A 1 99 ? 21.655 -0.873 -11.841 1.00 84.38 99 ARG A N 1
ATOM 769 C CA . ARG A 1 99 ? 22.082 -0.831 -13.243 1.00 84.38 99 ARG A CA 1
ATOM 770 C C . ARG A 1 99 ? 22.996 0.373 -13.441 1.00 84.38 99 ARG A C 1
ATOM 772 O O . ARG A 1 99 ? 22.734 1.435 -12.885 1.00 84.38 99 ARG A O 1
ATOM 779 N N . LYS A 1 100 ? 24.096 0.196 -14.180 1.00 81.50 100 LYS A N 1
ATOM 780 C CA . LYS A 1 100 ? 25.130 1.238 -14.345 1.00 81.50 100 LYS A CA 1
ATOM 781 C C . LYS A 1 100 ? 24.619 2.461 -15.115 1.00 81.50 100 LYS A C 1
ATOM 783 O O . LYS A 1 100 ? 25.165 3.544 -14.967 1.00 81.50 100 LYS A O 1
ATOM 788 N N . ASP A 1 101 ? 23.600 2.257 -15.933 1.00 81.06 101 ASP A N 1
ATOM 789 C CA . ASP A 1 101 ? 23.050 3.178 -16.919 1.00 81.06 101 ASP A CA 1
ATOM 790 C C . ASP A 1 101 ? 21.767 3.888 -16.457 1.00 81.06 101 ASP A C 1
ATOM 792 O O . ASP A 1 101 ? 21.374 4.875 -17.071 1.00 81.06 101 ASP A O 1
ATOM 796 N N . ILE A 1 102 ? 21.125 3.436 -15.369 1.00 83.75 102 ILE A N 1
ATOM 797 C CA . ILE A 1 102 ? 19.843 3.992 -14.908 1.00 83.75 102 ILE A CA 1
ATOM 798 C C . ILE A 1 102 ? 19.846 4.170 -13.385 1.00 83.75 102 ILE A C 1
ATOM 800 O O . ILE A 1 102 ? 19.840 3.194 -12.631 1.00 83.75 102 ILE A O 1
ATOM 804 N N . LEU A 1 103 ? 19.805 5.428 -12.933 1.00 85.38 103 LEU A N 1
ATOM 805 C CA . LEU A 1 103 ? 19.690 5.781 -11.517 1.00 85.38 103 LEU A CA 1
ATOM 806 C C . LEU A 1 103 ? 18.221 5.791 -11.073 1.00 85.38 103 LEU A C 1
ATOM 808 O O . LEU A 1 103 ? 17.375 6.451 -11.675 1.00 85.38 103 LEU A O 1
ATOM 812 N N . ILE A 1 104 ? 17.930 5.106 -9.969 1.00 91.06 104 ILE A N 1
ATOM 813 C CA . ILE A 1 104 ? 16.614 5.134 -9.327 1.00 91.06 104 ILE A CA 1
ATOM 814 C C . ILE A 1 104 ? 16.571 6.327 -8.375 1.00 91.06 104 ILE A C 1
ATOM 816 O O . ILE A 1 104 ? 17.445 6.482 -7.524 1.00 91.06 104 ILE A O 1
ATOM 820 N N . THR A 1 105 ? 15.549 7.173 -8.501 1.00 92.62 105 THR A N 1
ATOM 821 C CA . THR A 1 105 ? 15.356 8.267 -7.545 1.00 92.62 105 THR A CA 1
ATOM 822 C C . THR A 1 105 ? 14.836 7.718 -6.209 1.00 92.62 105 THR A C 1
ATOM 824 O O . THR A 1 105 ? 14.024 6.789 -6.215 1.00 92.62 105 THR A O 1
ATOM 827 N N . PRO A 1 106 ? 15.199 8.315 -5.060 1.00 93.81 106 PRO A N 1
ATOM 828 C CA . PRO A 1 106 ? 14.716 7.860 -3.750 1.00 93.81 106 PRO A CA 1
ATOM 829 C C . PRO A 1 106 ? 13.185 7.821 -3.611 1.00 93.81 106 PRO A C 1
ATOM 831 O O . PRO A 1 106 ? 12.642 6.948 -2.939 1.00 93.81 106 PRO A O 1
ATOM 834 N N . LEU A 1 107 ? 12.460 8.707 -4.304 1.00 94.25 107 LEU A N 1
ATOM 835 C CA . LEU A 1 107 ? 10.991 8.685 -4.346 1.00 94.25 107 LEU A CA 1
ATOM 836 C C . LEU A 1 107 ? 10.429 7.476 -5.112 1.00 94.25 107 LEU A C 1
ATOM 838 O O . LEU A 1 107 ? 9.415 6.911 -4.703 1.00 94.25 107 LEU A O 1
ATOM 842 N N . LYS A 1 108 ? 11.083 7.048 -6.199 1.00 95.50 108 LYS A N 1
ATOM 843 C CA . LYS A 1 108 ? 10.699 5.822 -6.915 1.00 95.50 108 LYS A CA 1
ATOM 844 C C . LYS A 1 108 ? 11.105 4.574 -6.137 1.00 95.50 108 LYS A C 1
ATOM 846 O O . LYS A 1 108 ? 10.363 3.596 -6.134 1.00 95.50 108 LYS A O 1
ATOM 851 N N . GLU A 1 109 ? 12.242 4.618 -5.445 1.00 95.56 109 GLU A N 1
ATOM 852 C CA . GLU A 1 109 ? 12.642 3.566 -4.511 1.00 95.56 109 GLU A CA 1
ATOM 853 C C . GLU A 1 109 ? 11.595 3.399 -3.402 1.00 95.56 109 GLU A C 1
ATOM 855 O O . GLU A 1 109 ? 11.161 2.281 -3.139 1.00 95.56 109 GLU A O 1
ATOM 860 N N . LEU A 1 110 ? 11.107 4.498 -2.821 1.00 95.75 110 LEU A N 1
ATOM 861 C CA . LEU A 1 110 ? 10.033 4.477 -1.829 1.00 95.75 110 LEU A CA 1
ATOM 862 C C . LEU A 1 110 ? 8.755 3.816 -2.375 1.00 95.75 110 LEU A C 1
ATOM 864 O O . LEU A 1 110 ? 8.171 2.951 -1.716 1.00 95.75 110 LEU A O 1
ATOM 868 N N . THR A 1 111 ? 8.329 4.180 -3.587 1.00 96.50 111 THR A N 1
ATOM 869 C CA . THR A 1 111 ? 7.166 3.560 -4.242 1.00 96.50 111 THR A CA 1
ATOM 870 C C . THR A 1 111 ? 7.374 2.061 -4.463 1.00 96.50 111 THR A C 1
ATOM 872 O O . THR A 1 111 ? 6.508 1.262 -4.118 1.00 96.50 111 THR A O 1
ATOM 875 N N . ALA A 1 112 ? 8.535 1.650 -4.971 1.00 97.19 112 ALA A N 1
ATOM 876 C CA . ALA A 1 112 ? 8.835 0.241 -5.202 1.00 97.19 112 ALA A CA 1
ATOM 877 C C . ALA A 1 112 ? 8.866 -0.568 -3.895 1.00 97.19 112 ALA A C 1
ATOM 879 O O . ALA A 1 112 ? 8.247 -1.625 -3.803 1.00 97.19 112 ALA A O 1
ATOM 880 N N . ARG A 1 113 ? 9.534 -0.056 -2.856 1.00 96.00 113 ARG A N 1
ATOM 881 C CA . ARG A 1 113 ? 9.644 -0.733 -1.555 1.00 96.00 113 ARG A CA 1
ATOM 882 C C . ARG A 1 113 ? 8.309 -0.832 -0.823 1.00 96.00 113 ARG A C 1
ATOM 884 O O . ARG A 1 113 ? 8.012 -1.873 -0.244 1.00 96.00 113 ARG A O 1
ATOM 891 N N . SER A 1 114 ? 7.476 0.207 -0.890 1.00 96.19 114 SER A N 1
ATOM 892 C CA . SER A 1 114 ? 6.121 0.171 -0.319 1.00 96.19 114 SER A CA 1
ATOM 893 C C . SER A 1 114 ? 5.228 -0.859 -1.022 1.00 96.19 114 SER A C 1
ATOM 895 O O . SER A 1 114 ? 4.595 -1.676 -0.354 1.00 96.19 114 SER A O 1
ATOM 897 N N . LEU A 1 115 ? 5.259 -0.920 -2.361 1.00 96.44 115 LEU A N 1
ATOM 898 C CA . LEU A 1 115 ? 4.594 -1.984 -3.124 1.00 96.44 115 LEU A CA 1
ATOM 899 C C . LEU A 1 115 ? 5.148 -3.379 -2.797 1.00 96.44 115 LEU A C 1
ATOM 901 O O . LEU A 1 115 ? 4.379 -4.341 -2.748 1.00 96.44 115 LEU A O 1
ATOM 905 N N . ARG A 1 116 ? 6.456 -3.503 -2.542 1.00 96.19 116 ARG A N 1
ATOM 906 C CA . ARG A 1 116 ? 7.079 -4.782 -2.175 1.00 96.19 116 ARG A CA 1
ATOM 907 C C . ARG A 1 116 ? 6.568 -5.276 -0.834 1.00 96.19 116 ARG A C 1
ATOM 909 O O . ARG A 1 116 ? 6.144 -6.421 -0.747 1.00 96.19 116 ARG A O 1
ATOM 916 N N . LEU A 1 117 ? 6.567 -4.409 0.179 1.00 95.81 117 LEU A N 1
ATOM 917 C CA . LEU A 1 117 ? 6.082 -4.738 1.518 1.00 95.81 117 LEU A CA 1
ATOM 918 C C . LEU A 1 117 ? 4.612 -5.185 1.479 1.00 95.81 117 LEU A C 1
ATOM 920 O O . LEU A 1 117 ? 4.257 -6.191 2.089 1.00 95.81 117 LEU A O 1
ATOM 924 N N . LYS A 1 118 ? 3.780 -4.487 0.697 1.00 96.19 118 LYS A N 1
ATOM 925 C CA . LYS A 1 118 ? 2.381 -4.857 0.445 1.00 96.19 118 LYS A CA 1
ATOM 926 C C . LYS A 1 118 ? 2.251 -6.252 -0.167 1.00 96.19 118 LYS A C 1
ATOM 928 O O . LYS A 1 118 ? 1.517 -7.089 0.348 1.00 96.19 118 LYS A O 1
ATOM 933 N N . ASN A 1 119 ? 2.980 -6.529 -1.246 1.00 96.25 119 ASN A N 1
ATOM 934 C CA . ASN A 1 119 ? 2.873 -7.812 -1.945 1.00 96.25 119 ASN A CA 1
ATOM 935 C C . ASN A 1 119 ? 3.536 -8.967 -1.179 1.00 96.25 119 ASN A C 1
ATOM 937 O O . ASN A 1 119 ? 3.100 -10.104 -1.310 1.00 96.25 119 ASN A O 1
ATOM 941 N N . GLN A 1 120 ? 4.509 -8.693 -0.305 1.00 95.31 120 GLN A N 1
ATOM 942 C CA . GLN A 1 120 ? 5.022 -9.679 0.652 1.00 95.31 120 GLN A CA 1
ATOM 943 C C . GLN A 1 120 ? 3.943 -10.112 1.650 1.00 95.31 120 GLN A C 1
ATOM 945 O O . GLN A 1 120 ? 3.843 -11.305 1.932 1.00 95.31 120 GLN A O 1
ATOM 950 N N . ALA A 1 121 ? 3.106 -9.183 2.129 1.00 93.88 121 ALA A N 1
ATOM 951 C CA . ALA A 1 121 ? 1.962 -9.528 2.974 1.00 93.88 121 ALA A CA 1
ATOM 952 C C . ALA A 1 121 ? 1.004 -10.474 2.233 1.00 93.88 121 ALA A C 1
ATOM 954 O O . ALA A 1 121 ? 0.678 -11.543 2.740 1.00 93.88 121 ALA A O 1
ATOM 955 N N . LYS A 1 122 ? 0.643 -10.132 0.987 1.00 94.69 122 LYS A N 1
ATOM 956 C CA . LYS A 1 122 ? -0.231 -10.948 0.118 1.00 94.69 122 LYS A CA 1
ATOM 957 C C . LYS A 1 122 ? 0.346 -12.334 -0.187 1.00 94.69 122 LYS A C 1
ATOM 959 O O . LYS A 1 122 ? -0.387 -13.318 -0.217 1.00 94.69 122 LYS A O 1
ATOM 964 N N . ALA A 1 123 ? 1.665 -12.426 -0.347 1.00 92.50 123 ALA A N 1
ATOM 965 C CA . ALA A 1 123 ? 2.400 -13.681 -0.508 1.00 92.50 123 ALA A CA 1
ATOM 966 C C . ALA A 1 123 ? 2.633 -14.428 0.827 1.00 92.50 123 ALA A C 1
ATOM 968 O O . ALA A 1 123 ? 3.489 -15.309 0.906 1.00 92.50 123 ALA A O 1
ATOM 969 N N . LYS A 1 124 ? 1.894 -14.078 1.894 1.00 84.94 124 LYS A N 1
ATOM 970 C CA . LYS A 1 124 ? 1.930 -14.704 3.229 1.00 84.94 124 LYS A CA 1
ATOM 971 C C . LYS A 1 124 ? 3.304 -14.684 3.904 1.00 84.94 124 LYS A C 1
ATOM 973 O O . LYS A 1 124 ? 3.606 -15.540 4.735 1.00 84.94 124 LYS A O 1
ATOM 978 N N . SER A 1 125 ? 4.143 -13.712 3.560 1.00 81.19 125 SER A N 1
ATOM 979 C CA . SER A 1 125 ? 5.390 -13.458 4.280 1.00 81.19 125 SER A CA 1
ATOM 980 C C . SER A 1 125 ? 5.105 -12.636 5.538 1.00 81.19 125 SER A C 1
ATOM 982 O O . SER A 1 125 ? 4.280 -11.724 5.507 1.00 81.19 125 SER A O 1
ATOM 984 N N . ASP A 1 126 ? 5.812 -12.908 6.637 1.00 82.19 126 ASP A N 1
ATOM 985 C CA . ASP A 1 126 ? 5.756 -12.029 7.808 1.00 82.19 126 ASP A CA 1
ATOM 986 C C . ASP A 1 126 ? 6.404 -10.678 7.472 1.00 82.19 126 ASP A C 1
ATOM 988 O O . ASP A 1 126 ? 7.585 -10.590 7.124 1.00 82.19 126 ASP A O 1
ATOM 992 N N . ILE A 1 127 ? 5.611 -9.611 7.557 1.00 84.56 127 ILE A N 1
ATOM 993 C CA . ILE A 1 127 ? 6.048 -8.248 7.254 1.00 84.56 127 ILE A CA 1
ATOM 994 C C . ILE A 1 127 ? 6.355 -7.408 8.501 1.00 84.56 127 ILE A C 1
ATOM 996 O O . ILE A 1 127 ? 6.813 -6.270 8.380 1.00 84.56 127 ILE A O 1
ATOM 1000 N N . THR A 1 128 ? 6.140 -7.937 9.708 1.00 72.06 128 THR A N 1
ATOM 1001 C CA . THR A 1 128 ? 6.247 -7.167 10.958 1.00 72.06 128 THR A CA 1
ATOM 1002 C C . THR A 1 128 ? 7.679 -6.707 11.253 1.00 72.06 128 THR A C 1
ATOM 1004 O O . THR A 1 128 ? 7.873 -5.579 11.718 1.00 72.06 128 THR A O 1
ATOM 1007 N N . GLN A 1 129 ? 8.682 -7.519 10.906 1.00 64.94 129 GLN A N 1
ATOM 1008 C CA . GLN A 1 129 ? 10.117 -7.241 11.097 1.00 64.94 129 GLN A CA 1
ATOM 1009 C C . GLN A 1 129 ? 10.879 -7.078 9.774 1.00 64.94 129 GLN A C 1
ATOM 1011 O O . GLN A 1 129 ? 12.073 -7.349 9.679 1.00 64.94 129 GLN A O 1
ATOM 1016 N N . ASN A 1 130 ? 10.181 -6.648 8.728 1.00 76.94 130 ASN A N 1
ATOM 1017 C CA . ASN A 1 130 ? 10.729 -6.625 7.383 1.00 76.94 130 ASN A CA 1
ATOM 1018 C C . ASN A 1 130 ? 11.727 -5.471 7.176 1.00 76.94 130 ASN A C 1
ATOM 1020 O O . ASN A 1 130 ? 11.443 -4.319 7.515 1.00 76.94 130 ASN A O 1
ATOM 1024 N N . GLU A 1 131 ? 12.878 -5.770 6.569 1.00 83.75 131 GLU A N 1
ATOM 1025 C CA . GLU A 1 131 ? 13.916 -4.792 6.215 1.00 83.75 131 GLU A CA 1
ATOM 1026 C C . GLU A 1 131 ? 13.374 -3.632 5.367 1.00 83.75 131 GLU A C 1
ATOM 1028 O O . GLU A 1 131 ? 13.831 -2.492 5.502 1.00 83.75 131 GLU A O 1
ATOM 1033 N N . GLU A 1 132 ? 12.345 -3.891 4.555 1.00 87.06 132 GLU A N 1
ATOM 1034 C CA . GLU A 1 132 ? 11.683 -2.876 3.742 1.00 87.06 132 GLU A CA 1
ATOM 1035 C C . GLU A 1 132 ? 11.069 -1.764 4.598 1.00 87.06 132 GLU A C 1
ATOM 1037 O O . GLU A 1 132 ? 11.153 -0.598 4.220 1.00 87.06 132 GLU A O 1
ATOM 1042 N N . LYS A 1 133 ? 10.551 -2.066 5.797 1.00 88.12 133 LYS A N 1
ATOM 1043 C CA . LYS A 1 133 ? 10.019 -1.036 6.709 1.00 88.12 133 LYS A CA 1
ATOM 1044 C C . LYS A 1 133 ? 11.098 -0.041 7.122 1.00 88.12 133 LYS A C 1
ATOM 1046 O O . LYS A 1 133 ? 10.863 1.166 7.129 1.00 88.12 133 LYS A O 1
ATOM 1051 N N . ASN A 1 134 ? 12.294 -0.538 7.432 1.00 86.69 134 ASN A N 1
ATOM 1052 C CA . ASN A 1 134 ? 13.419 0.307 7.822 1.00 86.69 134 ASN A CA 1
ATOM 1053 C C . ASN A 1 134 ? 13.908 1.158 6.645 1.00 86.69 134 ASN A C 1
ATOM 1055 O O . ASN A 1 134 ? 14.233 2.331 6.829 1.00 86.69 134 ASN A O 1
ATOM 1059 N N . ALA A 1 135 ? 13.947 0.590 5.438 1.00 89.12 135 ALA A N 1
ATOM 1060 C CA . ALA A 1 135 ? 14.316 1.318 4.228 1.00 89.12 135 ALA A CA 1
ATOM 1061 C C . ALA A 1 135 ? 13.293 2.416 3.886 1.00 89.12 135 ALA A C 1
ATOM 1063 O O . ALA A 1 135 ? 13.676 3.565 3.666 1.00 89.12 135 ALA A O 1
ATOM 1064 N N . ILE A 1 136 ? 11.998 2.092 3.939 1.00 91.25 136 ILE A N 1
ATOM 1065 C CA . ILE A 1 136 ? 10.890 3.042 3.784 1.00 91.25 136 ILE A CA 1
ATOM 1066 C C . ILE A 1 136 ? 11.033 4.175 4.808 1.00 91.25 136 ILE A C 1
ATOM 1068 O O . ILE A 1 136 ? 11.119 5.339 4.425 1.00 91.25 136 ILE A O 1
ATOM 1072 N N . GLN A 1 137 ? 11.163 3.865 6.101 1.00 88.31 137 GLN A N 1
ATOM 1073 C CA . GLN A 1 137 ? 11.252 4.896 7.137 1.00 88.31 137 GLN A CA 1
ATOM 1074 C C . GLN A 1 137 ? 12.460 5.828 6.948 1.00 88.31 137 GLN A C 1
ATOM 1076 O O . GLN A 1 137 ? 12.338 7.034 7.170 1.00 88.31 137 GLN A O 1
ATOM 1081 N N . LYS A 1 138 ? 13.612 5.304 6.503 1.00 89.25 138 LYS A N 1
ATOM 1082 C CA . LYS A 1 138 ? 14.786 6.125 6.163 1.00 89.25 138 LYS A CA 1
ATOM 1083 C C . LYS A 1 138 ? 14.477 7.113 5.036 1.00 89.25 138 LYS A C 1
ATOM 1085 O O . LYS A 1 138 ? 14.793 8.290 5.179 1.00 89.25 138 LYS A O 1
ATOM 1090 N N . LEU A 1 139 ? 13.821 6.656 3.968 1.00 89.25 139 LEU A N 1
ATOM 1091 C CA . LEU A 1 139 ? 13.440 7.494 2.826 1.00 89.25 139 LEU A CA 1
ATOM 1092 C C . LEU A 1 139 ? 12.419 8.573 3.216 1.00 89.25 139 LEU A C 1
ATOM 1094 O O . LEU A 1 139 ? 12.544 9.717 2.790 1.00 89.25 139 LEU A O 1
ATOM 1098 N N . ILE A 1 140 ? 11.446 8.251 4.075 1.00 85.88 140 ILE A N 1
ATOM 1099 C CA . ILE A 1 140 ? 10.485 9.241 4.592 1.00 85.88 140 ILE A CA 1
ATOM 1100 C C . ILE A 1 140 ? 11.144 10.272 5.505 1.00 85.88 140 ILE A C 1
ATOM 1102 O O . ILE A 1 140 ? 10.731 11.433 5.507 1.00 85.88 140 ILE A O 1
ATOM 1106 N N . ASN A 1 141 ? 12.139 9.875 6.296 1.00 85.69 141 ASN A N 1
ATOM 1107 C CA . ASN A 1 141 ? 12.833 10.777 7.216 1.00 85.69 141 ASN A CA 1
ATOM 1108 C C . ASN A 1 141 ? 13.849 11.687 6.515 1.00 85.69 141 ASN A C 1
ATOM 1110 O O . ASN A 1 141 ? 14.329 12.639 7.135 1.00 85.69 141 ASN A O 1
ATOM 1114 N N . ASP A 1 142 ? 14.155 11.431 5.243 1.00 86.94 142 ASP A N 1
ATOM 1115 C CA . ASP A 1 142 ? 15.016 12.298 4.454 1.00 86.94 142 ASP A CA 1
ATOM 1116 C C . ASP A 1 142 ? 14.384 13.699 4.327 1.00 86.94 142 ASP A C 1
ATOM 1118 O O . ASP A 1 142 ? 13.206 13.870 3.994 1.00 86.94 142 ASP A O 1
ATOM 1122 N N . LYS A 1 143 ? 15.177 14.720 4.661 1.00 84.81 143 LYS A N 1
ATOM 1123 C CA . LYS A 1 143 ? 14.772 16.132 4.641 1.00 84.81 143 LYS A CA 1
ATOM 1124 C C . LYS A 1 143 ? 14.886 16.753 3.249 1.00 84.81 143 LYS A C 1
ATOM 1126 O O . LYS A 1 143 ? 14.377 17.849 3.046 1.00 84.81 143 LYS A O 1
ATOM 1131 N N . ASN A 1 144 ? 15.523 16.062 2.305 1.00 89.25 144 ASN A N 1
ATOM 1132 C CA . ASN A 1 144 ? 15.692 16.526 0.929 1.00 89.25 144 ASN A CA 1
ATOM 1133 C C . ASN A 1 144 ? 14.398 16.453 0.104 1.00 89.25 144 ASN A C 1
ATOM 1135 O O . ASN A 1 144 ? 14.333 17.022 -0.984 1.00 89.25 144 ASN A O 1
ATOM 1139 N N . TYR A 1 145 ? 13.364 15.775 0.607 1.00 86.31 145 TYR A N 1
ATOM 1140 C CA . TYR A 1 145 ? 12.089 15.609 -0.083 1.00 86.31 145 TYR A CA 1
ATOM 1141 C C . TYR A 1 145 ? 10.948 16.252 0.700 1.00 86.31 145 TYR A C 1
ATOM 1143 O O . TYR A 1 145 ? 10.826 16.082 1.917 1.00 86.31 145 TYR A O 1
ATOM 1151 N N . SER A 1 146 ? 10.071 16.962 -0.015 1.00 90.38 146 SER A N 1
ATOM 1152 C CA . SER A 1 146 ? 8.836 17.477 0.571 1.00 90.38 146 SER A CA 1
ATOM 1153 C C . SER A 1 146 ? 7.952 16.316 1.029 1.00 90.38 146 SER A C 1
ATOM 1155 O O . SER A 1 146 ? 7.879 15.268 0.378 1.00 90.38 146 SER A O 1
ATOM 1157 N N . LYS A 1 147 ? 7.238 16.494 2.146 1.00 89.75 147 LYS A N 1
ATOM 1158 C CA . LYS A 1 147 ? 6.334 15.449 2.647 1.00 89.75 147 LYS A CA 1
ATOM 1159 C C . LYS A 1 147 ? 5.164 15.181 1.704 1.00 89.75 147 LYS A C 1
ATOM 1161 O O . LYS A 1 147 ? 4.691 14.050 1.657 1.00 89.75 147 LYS A O 1
ATOM 1166 N N . LYS A 1 148 ? 4.794 16.163 0.880 1.00 92.25 148 LYS A N 1
ATOM 1167 C CA . LYS A 1 148 ? 3.856 15.989 -0.230 1.00 92.25 148 LYS A CA 1
ATOM 1168 C C . LYS A 1 148 ? 4.345 14.936 -1.228 1.00 92.25 148 LYS A C 1
ATOM 1170 O O . LYS A 1 148 ? 3.628 13.980 -1.485 1.00 92.25 148 LYS A O 1
ATOM 1175 N N . ASN A 1 149 ? 5.582 15.051 -1.718 1.00 92.38 149 ASN A N 1
ATOM 1176 C CA . ASN A 1 149 ? 6.126 14.090 -2.684 1.00 92.38 149 ASN A CA 1
ATOM 1177 C C . ASN A 1 149 ? 6.253 12.685 -2.077 1.00 92.38 149 ASN A C 1
ATOM 1179 O O . ASN A 1 149 ? 6.003 11.687 -2.746 1.00 92.38 149 ASN A O 1
ATOM 1183 N N . VAL A 1 150 ? 6.615 12.606 -0.794 1.00 92.44 150 VAL A N 1
ATOM 1184 C CA . VAL A 1 150 ? 6.646 11.343 -0.046 1.00 92.44 150 VAL A CA 1
ATOM 1185 C C . VAL A 1 150 ? 5.248 10.717 0.038 1.00 92.44 150 VAL A C 1
ATOM 1187 O O . VAL A 1 150 ?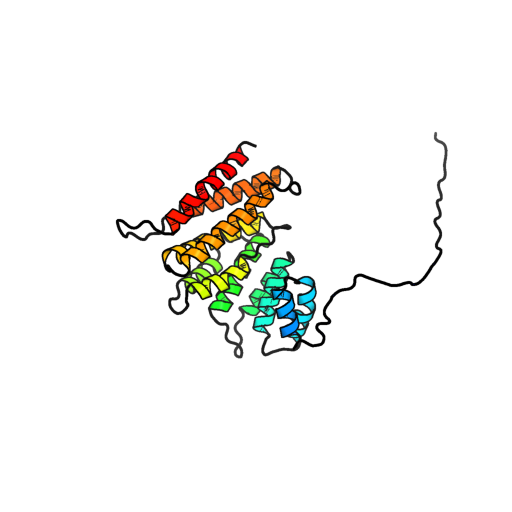 5.096 9.518 -0.195 1.00 92.44 150 VAL A O 1
ATOM 1190 N N . LEU A 1 151 ? 4.225 11.519 0.344 1.00 93.38 151 LEU A N 1
ATOM 1191 C CA . LEU A 1 151 ? 2.834 11.075 0.406 1.00 93.38 151 LEU A CA 1
ATOM 1192 C C . LEU A 1 151 ? 2.335 10.589 -0.964 1.00 93.38 151 LEU A C 1
ATOM 1194 O O . LEU A 1 151 ? 1.727 9.520 -1.042 1.00 93.38 151 LEU A O 1
ATOM 1198 N N . ASP A 1 152 ? 2.651 11.319 -2.035 1.00 92.62 152 ASP A N 1
ATOM 1199 C CA . ASP A 1 152 ? 2.314 10.942 -3.410 1.00 92.62 152 ASP A CA 1
ATOM 1200 C C . ASP A 1 152 ? 2.964 9.598 -3.787 1.00 92.62 152 ASP A C 1
ATOM 1202 O O . ASP A 1 152 ? 2.286 8.707 -4.303 1.00 92.62 152 ASP A O 1
ATOM 1206 N N . SER A 1 153 ? 4.240 9.390 -3.439 1.00 93.56 153 SER A N 1
ATOM 1207 C CA . SER A 1 153 ? 4.942 8.114 -3.639 1.00 93.56 153 SER A CA 1
ATOM 1208 C C . SER A 1 153 ? 4.315 6.945 -2.874 1.00 93.56 153 SER A C 1
ATOM 1210 O O . SER A 1 153 ? 4.240 5.840 -3.417 1.00 93.56 153 SER A O 1
ATOM 1212 N N . LEU A 1 154 ? 3.870 7.164 -1.631 1.00 93.00 154 LEU A N 1
ATOM 1213 C CA . LEU A 1 154 ? 3.219 6.137 -0.808 1.00 93.00 154 LEU A CA 1
ATOM 1214 C C . LEU A 1 154 ? 1.812 5.796 -1.306 1.00 93.00 154 LEU A C 1
ATOM 1216 O O . LEU A 1 154 ? 1.395 4.639 -1.210 1.00 93.00 154 LEU A O 1
ATOM 1220 N N . SER A 1 155 ? 1.089 6.777 -1.857 1.00 91.19 155 SER A N 1
ATOM 1221 C CA . SER A 1 155 ? -0.302 6.621 -2.302 1.00 91.19 155 SER A CA 1
ATOM 1222 C C . SER A 1 155 ? -0.497 5.470 -3.296 1.00 91.19 155 SER A C 1
ATOM 1224 O O . SER A 1 155 ? -1.520 4.793 -3.253 1.00 91.19 155 SER A O 1
ATOM 1226 N N . TRP A 1 156 ? 0.518 5.176 -4.116 1.00 89.25 156 TRP A N 1
ATOM 1227 C CA . TRP A 1 156 ? 0.518 4.069 -5.076 1.00 89.25 156 TRP A CA 1
ATOM 1228 C C . TRP A 1 156 ? 0.300 2.705 -4.420 1.00 89.25 156 TRP A C 1
ATOM 1230 O O . TRP A 1 156 ? -0.391 1.857 -4.970 1.00 89.25 156 TRP A O 1
ATOM 1240 N N . SER A 1 157 ? 0.871 2.498 -3.235 1.00 93.56 157 SER A N 1
ATOM 1241 C CA . SER A 1 157 ? 0.717 1.251 -2.482 1.00 93.56 157 SER A CA 1
ATOM 1242 C C . SER A 1 157 ? -0.589 1.190 -1.678 1.00 93.56 157 SER A C 1
ATOM 1244 O O . SER A 1 157 ? -1.019 0.111 -1.283 1.00 93.56 157 SER A O 1
ATOM 1246 N N . LEU A 1 158 ? -1.234 2.337 -1.450 1.00 94.69 158 LEU A N 1
ATOM 1247 C CA . LEU A 1 158 ? -2.451 2.483 -0.639 1.00 94.69 158 LEU A CA 1
ATOM 1248 C C . LEU A 1 158 ? -3.744 2.383 -1.468 1.00 94.69 158 LEU A C 1
ATOM 1250 O O . LEU A 1 158 ? -4.856 2.479 -0.934 1.00 94.69 158 LEU A O 1
ATOM 1254 N N . ASP A 1 159 ? -3.598 2.186 -2.775 1.00 91.75 159 ASP A N 1
ATOM 1255 C CA . ASP A 1 159 ? -4.658 1.760 -3.678 1.00 91.75 159 ASP A CA 1
ATOM 1256 C C . ASP A 1 159 ? -4.908 0.257 -3.461 1.00 91.75 159 ASP A C 1
ATOM 1258 O O . ASP A 1 159 ? -4.182 -0.595 -3.972 1.00 91.75 159 ASP A O 1
ATOM 1262 N N . PHE A 1 160 ? -5.838 -0.087 -2.572 1.00 93.88 160 PHE A N 1
ATOM 1263 C CA . PHE A 1 160 ? -6.039 -1.467 -2.119 1.00 93.88 160 PHE A CA 1
ATOM 1264 C C . PHE A 1 160 ? -6.981 -2.246 -3.028 1.00 93.88 160 PHE A C 1
ATOM 1266 O O . PHE A 1 160 ? -8.032 -1.734 -3.417 1.00 93.88 160 PHE A O 1
ATOM 1273 N N . ASN A 1 161 ? -6.652 -3.518 -3.261 1.00 88.19 161 ASN A N 1
ATOM 1274 C CA . ASN A 1 161 ? -7.564 -4.475 -3.872 1.00 88.19 161 ASN A CA 1
ATOM 1275 C C . ASN A 1 161 ? -7.938 -5.561 -2.846 1.00 88.19 161 ASN A C 1
ATOM 1277 O O . ASN A 1 161 ? -7.136 -6.427 -2.501 1.00 88.19 161 ASN A O 1
ATOM 1281 N N . CYS A 1 162 ? -9.185 -5.505 -2.372 1.00 85.31 162 CYS A N 1
ATOM 1282 C CA . CYS A 1 162 ? -9.729 -6.412 -1.360 1.00 85.31 162 CYS A CA 1
ATOM 1283 C C . CYS A 1 162 ? -10.330 -7.710 -1.930 1.00 85.31 162 CYS A C 1
ATOM 1285 O O . CYS A 1 162 ? -11.049 -8.376 -1.193 1.00 85.31 162 CYS A O 1
ATOM 1287 N N . ASP A 1 163 ? -10.047 -8.083 -3.186 1.00 81.69 163 ASP A N 1
ATOM 1288 C CA . ASP A 1 163 ? -10.553 -9.317 -3.808 1.00 81.69 163 ASP A CA 1
ATOM 1289 C C . ASP A 1 163 ? -10.277 -10.563 -2.945 1.00 81.69 163 ASP A C 1
ATOM 1291 O O . ASP A 1 163 ? -11.150 -11.052 -2.230 1.00 81.69 163 ASP A O 1
ATOM 1295 N N . LYS A 1 164 ? -9.050 -11.093 -2.993 1.00 86.44 164 LYS A N 1
ATOM 1296 C CA . LYS A 1 164 ? -8.638 -12.277 -2.211 1.00 86.44 164 LYS A CA 1
ATOM 1297 C C . LYS A 1 164 ? -7.786 -11.924 -0.994 1.00 86.44 164 LYS A C 1
ATOM 1299 O O . LYS A 1 164 ? -7.547 -12.782 -0.153 1.00 86.44 164 LYS A O 1
ATOM 1304 N N . PHE A 1 165 ? -7.343 -10.672 -0.910 1.00 93.56 165 PHE A N 1
ATOM 1305 C CA . PHE A 1 165 ? -6.254 -10.245 -0.034 1.00 93.56 165 PHE A CA 1
ATOM 1306 C C . PHE A 1 165 ? -6.674 -9.173 0.973 1.00 93.56 165 PHE A C 1
ATOM 1308 O O . PHE A 1 165 ? -5.838 -8.423 1.460 1.00 93.56 165 PHE A O 1
ATOM 1315 N N . CYS A 1 166 ? -7.968 -9.047 1.291 1.00 94.06 166 CYS A N 1
ATOM 1316 C CA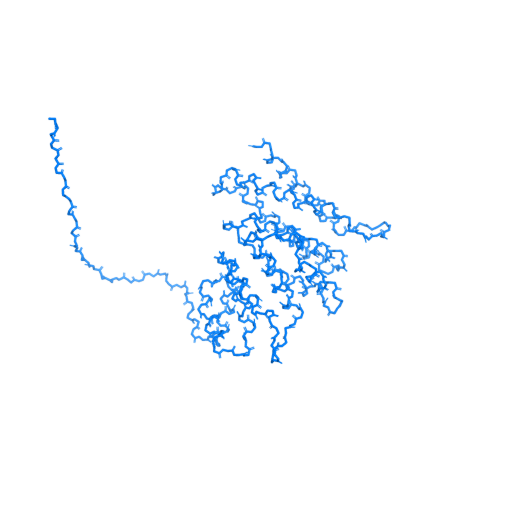 . CYS A 1 166 ? -8.433 -7.921 2.105 1.00 94.06 166 CYS A CA 1
ATOM 1317 C C . CYS A 1 166 ? -7.785 -7.876 3.500 1.00 94.06 166 CYS A C 1
ATOM 1319 O O . CYS A 1 166 ? -7.439 -6.803 3.986 1.00 94.06 166 CYS A O 1
ATOM 1321 N N . ILE A 1 167 ? -7.559 -9.039 4.118 1.00 95.25 167 ILE A N 1
ATOM 1322 C CA . ILE A 1 167 ? -6.836 -9.143 5.391 1.00 95.25 167 ILE A CA 1
ATOM 1323 C C . ILE A 1 167 ? -5.373 -8.717 5.236 1.00 95.25 167 ILE A C 1
ATOM 1325 O O . ILE A 1 167 ? -4.877 -7.937 6.047 1.00 95.25 167 ILE A O 1
ATOM 1329 N N . ASP A 1 168 ? -4.698 -9.162 4.179 1.00 95.62 168 ASP A N 1
ATOM 1330 C CA . ASP A 1 168 ? -3.295 -8.828 3.914 1.00 95.62 168 ASP A CA 1
ATOM 1331 C C . ASP A 1 168 ? -3.108 -7.333 3.610 1.00 95.62 168 ASP A C 1
ATOM 1333 O O . ASP A 1 168 ? -2.137 -6.718 4.050 1.00 95.62 168 ASP A O 1
ATOM 1337 N N . GLU A 1 169 ? -4.078 -6.717 2.930 1.00 96.56 169 GLU A N 1
ATOM 1338 C CA . GLU A 1 169 ? -4.125 -5.271 2.696 1.00 96.56 169 GLU A CA 1
ATOM 1339 C C . GLU A 1 169 ? -4.265 -4.490 4.015 1.00 96.56 169 GLU A C 1
ATOM 1341 O O . GLU A 1 169 ? -3.616 -3.456 4.193 1.00 96.56 169 GLU A O 1
ATOM 1346 N N . ILE A 1 170 ? -5.053 -4.992 4.977 1.00 96.44 170 ILE A N 1
ATOM 1347 C CA . ILE A 1 170 ? -5.153 -4.401 6.324 1.00 96.44 170 ILE A CA 1
ATOM 1348 C C . ILE A 1 170 ? -3.831 -4.555 7.079 1.00 96.44 170 ILE A C 1
ATOM 1350 O O . ILE A 1 170 ? -3.381 -3.599 7.709 1.00 96.44 170 ILE A O 1
ATOM 1354 N N . LEU A 1 171 ? -3.181 -5.721 6.999 1.00 94.31 171 LEU A N 1
ATOM 1355 C CA . LEU A 1 171 ? -1.871 -5.943 7.622 1.00 94.31 171 LEU A CA 1
ATOM 1356 C C . LEU A 1 171 ? -0.816 -4.988 7.055 1.00 94.31 171 LEU A C 1
ATOM 1358 O O . LEU A 1 171 ? -0.071 -4.372 7.815 1.00 94.31 171 LEU A O 1
ATOM 1362 N N . TYR A 1 172 ? -0.783 -4.798 5.736 1.00 95.69 172 TYR A N 1
ATOM 1363 C CA . TYR A 1 172 ? 0.090 -3.805 5.121 1.00 95.69 172 TYR A CA 1
ATOM 1364 C C . TYR A 1 172 ? -0.248 -2.379 5.588 1.00 95.69 172 TYR A C 1
ATOM 1366 O O . TYR A 1 172 ? 0.648 -1.628 5.989 1.00 95.69 172 TYR A O 1
ATOM 1374 N N . PHE A 1 173 ? -1.534 -2.010 5.602 1.00 96.06 173 PHE A N 1
ATOM 1375 C CA . PHE A 1 173 ? -1.972 -0.699 6.079 1.00 96.06 173 PHE A CA 1
ATOM 1376 C C . PHE A 1 173 ? -1.545 -0.442 7.532 1.00 96.06 173 PHE A C 1
ATOM 1378 O O . PHE A 1 173 ? -1.051 0.642 7.851 1.00 96.06 173 PHE A O 1
ATOM 1385 N N . GLN A 1 174 ? -1.645 -1.459 8.390 1.00 93.31 174 GLN A N 1
ATOM 1386 C CA . GLN A 1 174 ? -1.205 -1.406 9.779 1.00 93.31 174 GLN A CA 1
ATOM 1387 C C . GLN A 1 174 ? 0.290 -1.086 9.920 1.00 93.31 174 GLN A C 1
ATOM 1389 O O . GLN A 1 174 ? 0.692 -0.428 10.887 1.00 93.31 174 GLN A O 1
ATOM 1394 N N . GLU A 1 175 ? 1.129 -1.560 9.000 1.00 90.62 175 GLU A N 1
ATOM 1395 C CA . GLU A 1 175 ? 2.568 -1.301 9.045 1.00 90.62 175 GLU A CA 1
ATOM 1396 C C . GLU A 1 175 ? 2.938 0.079 8.494 1.00 90.62 175 GLU A C 1
ATOM 1398 O O . GLU A 1 175 ? 3.835 0.723 9.037 1.00 90.62 175 GLU A O 1
ATOM 1403 N N . ILE A 1 176 ? 2.230 0.571 7.473 1.00 90.94 176 ILE A N 1
ATOM 1404 C CA . ILE A 1 176 ? 2.544 1.862 6.843 1.00 90.94 176 ILE A CA 1
ATOM 1405 C C . ILE A 1 176 ? 1.853 3.061 7.515 1.00 90.94 176 ILE A C 1
ATOM 1407 O O . ILE A 1 176 ? 2.304 4.198 7.374 1.00 90.94 176 ILE A O 1
ATOM 1411 N N . GLN A 1 177 ? 0.783 2.857 8.289 1.00 89.69 177 GLN A N 1
ATOM 1412 C CA . GLN A 1 177 ? 0.061 3.963 8.934 1.00 89.69 177 GLN A CA 1
ATOM 1413 C C . GLN A 1 177 ? 0.912 4.745 9.946 1.00 89.69 177 GLN A C 1
ATOM 1415 O O . GLN A 1 177 ? 0.720 5.950 10.078 1.00 89.69 177 GLN A O 1
ATOM 1420 N N . THR A 1 178 ? 1.893 4.116 10.607 1.00 83.94 178 THR A N 1
ATOM 1421 C CA . THR A 1 178 ? 2.843 4.816 11.496 1.00 83.94 178 THR A CA 1
ATOM 1422 C C . THR A 1 178 ? 3.637 5.864 10.721 1.00 83.94 178 THR A C 1
ATOM 1424 O O . THR A 1 178 ? 3.837 6.988 11.179 1.00 83.94 178 THR A O 1
ATOM 1427 N N . THR A 1 179 ? 4.049 5.513 9.505 1.00 85.12 179 THR A N 1
ATOM 1428 C CA . THR A 1 179 ? 4.751 6.410 8.591 1.00 85.12 179 THR A CA 1
ATOM 1429 C C . THR A 1 179 ? 3.854 7.560 8.132 1.00 85.12 179 THR A C 1
ATOM 1431 O O . THR A 1 179 ? 4.296 8.708 8.099 1.00 85.12 179 THR A O 1
ATOM 1434 N N . LEU A 1 180 ? 2.582 7.290 7.823 1.00 90.25 180 LEU A N 1
ATOM 1435 C CA . LEU A 1 180 ? 1.617 8.345 7.495 1.00 90.25 180 LEU A CA 1
ATOM 1436 C C . LEU A 1 180 ? 1.376 9.274 8.694 1.00 90.25 180 LEU A C 1
ATOM 1438 O O . LEU A 1 180 ? 1.310 10.489 8.524 1.00 90.25 180 LEU A O 1
ATOM 1442 N N . LEU A 1 181 ? 1.311 8.724 9.908 1.00 88.50 181 LEU A N 1
ATOM 1443 C CA . LEU A 1 181 ? 1.147 9.494 11.139 1.00 88.50 181 LEU A CA 1
ATOM 1444 C C . LEU A 1 181 ? 2.350 10.412 11.407 1.00 88.50 181 LEU A C 1
ATOM 1446 O O . LEU A 1 181 ? 2.176 11.550 11.832 1.00 88.50 181 LEU A O 1
ATOM 1450 N N . TYR A 1 182 ? 3.566 9.970 11.077 1.00 84.94 182 TYR A N 1
ATOM 1451 C CA . TYR A 1 182 ? 4.750 10.830 11.120 1.00 84.94 182 TYR A CA 1
ATOM 1452 C C . TYR A 1 182 ? 4.623 12.043 10.181 1.00 84.94 182 TYR A C 1
ATOM 1454 O O . TYR A 1 182 ? 4.973 13.157 10.566 1.00 84.94 182 TYR A O 1
ATOM 1462 N N . ILE A 1 183 ? 4.073 11.865 8.973 1.00 87.88 183 ILE A N 1
ATOM 1463 C CA . ILE A 1 183 ? 3.806 12.983 8.048 1.00 87.88 183 ILE A CA 1
ATOM 1464 C C . ILE A 1 183 ? 2.763 13.942 8.637 1.00 87.88 183 ILE A C 1
ATOM 1466 O O . ILE A 1 183 ? 2.949 15.156 8.565 1.00 87.88 183 ILE A O 1
ATOM 1470 N N . VAL A 1 184 ? 1.706 13.402 9.258 1.00 89.19 184 VAL A N 1
ATOM 1471 C CA . VAL A 1 184 ? 0.659 14.185 9.940 1.00 89.19 184 VAL A CA 1
ATOM 1472 C C . VAL A 1 184 ? 1.241 15.125 10.997 1.00 89.19 184 VAL A C 1
ATOM 1474 O O . VAL A 1 184 ? 0.765 16.253 11.134 1.00 89.19 184 VAL A O 1
ATOM 1477 N N . GLU A 1 185 ? 2.277 14.684 11.707 1.00 85.31 185 GLU A N 1
ATOM 1478 C CA . GLU A 1 185 ? 2.929 15.457 12.765 1.00 85.31 185 GLU A CA 1
ATOM 1479 C C . GLU A 1 185 ? 3.952 16.477 12.275 1.00 85.31 185 GLU A C 1
ATOM 1481 O O . GLU A 1 185 ? 4.054 17.574 12.824 1.00 85.31 185 GLU A O 1
ATOM 1486 N N . GLN A 1 186 ? 4.753 16.110 11.278 1.00 82.81 186 GLN A N 1
ATOM 1487 C CA . GLN A 1 186 ? 5.954 16.873 10.931 1.00 82.81 186 GLN A CA 1
ATOM 1488 C C . GLN A 1 186 ? 5.699 17.997 9.932 1.00 82.81 186 GLN A C 1
ATOM 1490 O O . GLN A 1 186 ? 6.490 18.937 9.872 1.00 82.81 186 GLN A O 1
ATOM 1495 N N . ASP A 1 187 ? 4.632 17.908 9.138 1.00 83.00 187 ASP A N 1
ATOM 1496 C CA . ASP A 1 187 ? 4.382 18.860 8.063 1.00 83.00 187 ASP A CA 1
ATOM 1497 C C . ASP A 1 187 ? 2.938 19.350 8.050 1.00 83.00 187 ASP A C 1
ATOM 1499 O O . ASP A 1 187 ? 2.013 18.615 7.712 1.00 83.00 187 ASP A O 1
ATOM 1503 N N . LYS A 1 188 ? 2.744 20.630 8.381 1.00 83.94 188 LYS A N 1
ATOM 1504 C CA . LYS A 1 188 ? 1.413 21.243 8.463 1.00 83.94 188 LYS A CA 1
ATOM 1505 C C . LYS A 1 188 ? 0.690 21.238 7.112 1.00 83.94 188 LYS A C 1
ATOM 1507 O O . LYS A 1 188 ? -0.530 21.098 7.096 1.00 83.94 188 LYS A O 1
ATOM 1512 N N . GLU A 1 189 ? 1.422 21.378 6.006 1.00 87.75 189 GLU A N 1
ATOM 1513 C CA . GLU A 1 189 ? 0.847 21.412 4.656 1.00 87.75 189 GLU A CA 1
ATOM 1514 C C . GLU A 1 189 ? 0.292 20.042 4.247 1.00 87.75 189 GLU A C 1
ATOM 1516 O O . GLU A 1 189 ? -0.852 19.938 3.803 1.00 87.75 189 GLU A O 1
ATOM 1521 N N . SER A 1 190 ? 1.062 18.974 4.466 1.00 90.38 190 SER A N 1
ATOM 1522 C CA . SER A 1 190 ? 0.657 17.604 4.124 1.00 90.38 190 SER A CA 1
ATOM 1523 C C . SER A 1 190 ? -0.191 16.933 5.206 1.00 90.38 190 SER A C 1
ATOM 1525 O O . SER A 1 190 ? -0.800 15.896 4.941 1.00 90.38 190 SER A O 1
ATOM 1527 N N . SER A 1 191 ? -0.277 17.508 6.411 1.00 91.00 191 SER A N 1
ATOM 1528 C CA . SER A 1 191 ? -0.964 16.907 7.561 1.00 91.00 191 SER A CA 1
ATOM 1529 C C . SER A 1 191 ? -2.431 16.582 7.284 1.00 91.00 191 SER A C 1
ATOM 1531 O O . SER A 1 191 ? -2.899 15.475 7.568 1.00 91.00 191 SER A O 1
ATOM 1533 N N . ALA A 1 192 ? -3.155 17.517 6.662 1.00 91.69 192 ALA A N 1
ATOM 1534 C CA . ALA A 1 192 ? -4.556 17.317 6.306 1.00 91.69 192 ALA A CA 1
ATOM 1535 C C . ALA A 1 192 ? -4.723 16.215 5.247 1.00 91.69 192 ALA A C 1
ATOM 1537 O O . ALA A 1 192 ? -5.605 15.365 5.382 1.00 91.69 192 ALA A O 1
ATOM 1538 N N . ALA A 1 193 ? -3.851 16.189 4.233 1.00 93.75 193 ALA A N 1
ATOM 1539 C CA . ALA A 1 193 ? -3.883 15.189 3.168 1.00 93.75 193 ALA A CA 1
ATOM 1540 C C . ALA A 1 193 ? -3.553 13.782 3.695 1.00 93.75 193 ALA A C 1
ATOM 1542 O O . ALA A 1 193 ? -4.285 12.834 3.416 1.00 93.75 193 ALA A O 1
ATOM 1543 N N . ALA A 1 194 ? -2.515 13.647 4.524 1.00 93.94 194 ALA A N 1
ATOM 1544 C CA . ALA A 1 194 ? -2.151 12.379 5.155 1.00 93.94 194 ALA A CA 1
ATOM 1545 C C . ALA A 1 194 ? -3.248 11.884 6.117 1.00 93.94 194 ALA A C 1
ATOM 1547 O O . ALA A 1 194 ? -3.609 10.707 6.095 1.00 93.94 194 ALA A O 1
ATOM 1548 N N . SER A 1 195 ? -3.854 12.789 6.894 1.00 94.38 195 SER A N 1
ATOM 1549 C CA . SER A 1 195 ? -4.997 12.469 7.760 1.00 94.38 195 SER A CA 1
ATOM 1550 C C . SER A 1 195 ? -6.205 11.983 6.958 1.00 94.38 195 SER A C 1
ATOM 1552 O O . SER A 1 195 ? -6.827 10.981 7.314 1.00 94.38 195 SER A O 1
ATOM 1554 N N . ALA A 1 196 ? -6.543 12.672 5.865 1.00 94.00 196 ALA A N 1
ATOM 1555 C CA . ALA A 1 196 ? -7.632 12.277 4.977 1.00 94.00 196 ALA A CA 1
ATOM 1556 C C . ALA A 1 196 ? -7.362 10.914 4.329 1.00 94.00 196 ALA A C 1
ATOM 1558 O O . ALA A 1 196 ? -8.267 10.081 4.254 1.00 94.00 196 ALA A O 1
ATOM 1559 N N . LEU A 1 197 ? -6.114 10.653 3.931 1.00 94.94 197 LEU A N 1
ATOM 1560 C CA . LEU A 1 197 ? -5.708 9.371 3.374 1.00 94.94 197 LEU A CA 1
ATOM 1561 C C . LEU A 1 197 ? -5.924 8.235 4.381 1.00 94.94 197 LEU A C 1
ATOM 1563 O O . LEU A 1 197 ? -6.630 7.285 4.044 1.00 94.94 197 LEU A O 1
ATOM 1567 N N . ILE A 1 198 ? -5.430 8.369 5.619 1.00 95.31 198 ILE A N 1
ATOM 1568 C CA . ILE A 1 198 ? -5.645 7.385 6.698 1.00 95.31 198 ILE A CA 1
ATOM 1569 C C . ILE A 1 198 ? -7.143 7.115 6.895 1.00 95.31 198 ILE A C 1
ATOM 1571 O O . ILE A 1 198 ? -7.577 5.964 6.832 1.00 95.31 198 ILE A O 1
ATOM 1575 N N . LYS A 1 199 ? -7.959 8.167 7.063 1.00 95.56 199 LYS A N 1
ATOM 1576 C CA . LYS A 1 199 ? -9.416 8.026 7.245 1.00 95.56 199 LYS A CA 1
ATOM 1577 C C . LYS A 1 199 ? -10.074 7.309 6.070 1.00 95.56 199 LYS A C 1
ATOM 1579 O O . LYS A 1 199 ? -10.905 6.427 6.274 1.00 95.56 199 LYS A O 1
ATOM 1584 N N . SER A 1 200 ? -9.689 7.661 4.842 1.00 95.69 200 SER A N 1
ATOM 1585 C CA . SER A 1 200 ? -10.241 7.039 3.636 1.00 95.69 200 SER A CA 1
ATOM 1586 C C . SER A 1 200 ? -9.939 5.541 3.565 1.00 95.69 200 SER A C 1
ATOM 1588 O O . SER A 1 200 ? -10.779 4.783 3.089 1.00 95.69 200 SER A O 1
ATOM 1590 N N . ARG A 1 201 ? -8.771 5.099 4.058 1.00 96.31 201 ARG A N 1
ATOM 1591 C CA . ARG A 1 201 ? -8.391 3.681 4.070 1.00 96.31 201 ARG A CA 1
ATOM 1592 C C . ARG A 1 201 ? -9.191 2.895 5.104 1.00 96.31 201 ARG A C 1
ATOM 1594 O O . ARG A 1 201 ? -9.741 1.850 4.773 1.00 96.31 201 ARG A O 1
ATOM 1601 N N . TYR A 1 202 ? -9.367 3.440 6.306 1.00 96.69 202 TYR A N 1
ATOM 1602 C CA . TYR A 1 202 ? -10.278 2.859 7.295 1.00 96.69 202 TYR A CA 1
ATOM 1603 C C . TYR A 1 202 ? -11.712 2.738 6.754 1.00 96.69 202 TYR A C 1
ATOM 1605 O O . TYR A 1 202 ? -12.317 1.672 6.842 1.00 96.69 202 TYR A O 1
ATOM 1613 N N . ALA A 1 203 ? -12.236 3.793 6.119 1.00 95.19 203 ALA A N 1
ATOM 1614 C CA . ALA A 1 203 ? -13.562 3.771 5.501 1.00 95.19 203 ALA A CA 1
ATOM 1615 C C . ALA A 1 203 ? -13.669 2.745 4.354 1.00 95.19 203 ALA A C 1
ATOM 1617 O O . ALA A 1 203 ? -14.689 2.064 4.221 1.00 95.19 203 ALA A O 1
ATOM 1618 N N . PHE A 1 204 ? -12.612 2.603 3.546 1.00 95.50 204 PHE A N 1
ATOM 1619 C CA . PHE A 1 204 ? -12.525 1.614 2.471 1.00 95.50 204 PHE A CA 1
ATOM 1620 C C . PHE A 1 204 ? -12.620 0.172 2.980 1.00 95.50 204 PHE A C 1
ATOM 1622 O O . PHE A 1 204 ? -13.263 -0.645 2.326 1.00 95.50 204 PHE A O 1
ATOM 1629 N N . PHE A 1 205 ? -12.015 -0.160 4.122 1.00 96.19 205 PHE A N 1
ATOM 1630 C CA . PHE A 1 205 ? -12.159 -1.498 4.702 1.00 96.19 205 PHE A CA 1
ATOM 1631 C C . PHE A 1 205 ? -13.513 -1.667 5.397 1.00 96.19 205 PHE A C 1
ATOM 1633 O O . PHE A 1 205 ? -14.188 -2.684 5.237 1.00 96.19 205 PHE A O 1
ATOM 1640 N N . HIS A 1 206 ? -13.966 -0.631 6.106 1.00 95.50 206 HIS A N 1
ATOM 1641 C CA . HIS A 1 206 ? -15.220 -0.648 6.857 1.00 95.50 206 HIS A CA 1
ATOM 1642 C C . HIS A 1 206 ? -16.455 -0.921 5.989 1.00 95.50 206 HIS A C 1
ATOM 1644 O O . HIS A 1 206 ? -17.349 -1.656 6.409 1.00 95.50 206 HIS A O 1
ATOM 1650 N N . ARG A 1 207 ? -16.500 -0.414 4.746 1.00 94.38 207 ARG A N 1
ATOM 1651 C CA . ARG A 1 207 ? -17.615 -0.699 3.816 1.00 94.38 207 ARG A CA 1
ATOM 1652 C C . ARG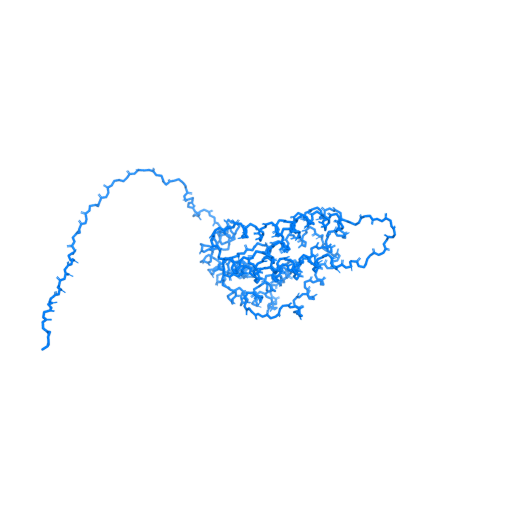 A 1 207 ? -17.823 -2.195 3.556 1.00 94.38 207 ARG A C 1
ATOM 1654 O O . ARG A 1 207 ? -18.955 -2.599 3.307 1.00 94.38 207 ARG A O 1
ATOM 1661 N N . PHE A 1 208 ? -16.785 -3.027 3.653 1.00 92.56 208 PHE A N 1
ATOM 1662 C CA . PHE A 1 208 ? -16.916 -4.468 3.423 1.00 92.56 208 PHE A CA 1
ATOM 1663 C C . PHE A 1 208 ? -17.645 -5.189 4.559 1.00 92.56 208 PHE A C 1
ATOM 1665 O O . PHE A 1 208 ? -18.312 -6.192 4.313 1.00 92.56 208 PHE A O 1
ATOM 1672 N N . LEU A 1 209 ? -17.635 -4.630 5.772 1.00 93.19 209 LEU A N 1
ATOM 1673 C CA . LEU A 1 209 ? -18.428 -5.144 6.892 1.00 93.19 209 LEU A CA 1
ATOM 1674 C C . LEU A 1 209 ? -19.938 -5.011 6.636 1.00 93.19 209 LEU A C 1
ATOM 1676 O O . LEU A 1 209 ? -20.734 -5.802 7.141 1.00 93.19 209 LEU A O 1
ATOM 1680 N N . LYS A 1 210 ? -20.327 -4.040 5.803 1.00 90.06 210 LYS A N 1
ATOM 1681 C CA . LYS A 1 210 ? -21.714 -3.774 5.394 1.00 90.06 210 LYS A CA 1
ATOM 1682 C C . LYS A 1 210 ? -22.103 -4.454 4.077 1.00 90.06 210 LYS A C 1
ATOM 1684 O O . LYS A 1 210 ? -23.259 -4.377 3.690 1.00 90.06 210 LYS A O 1
ATOM 1689 N N . SER A 1 211 ? -21.156 -5.080 3.379 1.00 88.81 211 SER A N 1
ATOM 1690 C CA . SER A 1 211 ? -21.391 -5.710 2.075 1.00 88.81 211 SER A CA 1
ATOM 1691 C C . SER A 1 211 ? -22.035 -7.082 2.229 1.00 88.81 211 SER A C 1
ATOM 1693 O O . SER A 1 211 ? -21.545 -7.888 3.010 1.00 88.81 211 SER A O 1
ATOM 1695 N N . ASP A 1 212 ? -23.052 -7.415 1.443 1.00 89.19 212 ASP A N 1
ATOM 1696 C CA . ASP A 1 212 ? -23.668 -8.752 1.471 1.00 89.19 212 ASP A CA 1
ATOM 1697 C C . ASP A 1 212 ? -22.829 -9.832 0.768 1.00 89.19 212 ASP A C 1
ATOM 1699 O O . ASP A 1 212 ? -23.127 -11.019 0.868 1.00 89.19 212 ASP A O 1
ATOM 1703 N N . VAL A 1 213 ? -21.742 -9.436 0.097 1.00 87.88 213 VAL A N 1
ATOM 1704 C CA . VAL A 1 213 ? -20.864 -10.346 -0.656 1.00 87.88 213 VAL A CA 1
ATOM 1705 C C . VAL A 1 213 ? -20.054 -11.261 0.268 1.00 87.88 213 VAL A C 1
ATOM 1707 O O . VAL A 1 213 ? -19.785 -12.411 -0.075 1.00 87.88 213 VAL A O 1
ATOM 1710 N N . PHE A 1 214 ? -19.661 -10.771 1.447 1.00 89.00 214 PHE A N 1
ATOM 1711 C CA . PHE A 1 214 ? -18.817 -11.523 2.375 1.00 89.00 214 PHE A CA 1
ATOM 1712 C C . PHE A 1 214 ? -19.634 -12.232 3.451 1.00 89.00 214 PHE A C 1
ATOM 1714 O O . PHE A 1 214 ? -20.551 -11.662 4.050 1.00 89.00 214 PHE A O 1
ATOM 1721 N N . ASN A 1 215 ? -19.247 -13.472 3.751 1.00 92.69 215 ASN A N 1
ATOM 1722 C CA . ASN A 1 215 ? -19.842 -14.221 4.849 1.00 92.69 215 ASN A CA 1
ATOM 1723 C C . ASN A 1 215 ? -19.499 -13.588 6.214 1.00 92.69 215 ASN A C 1
ATOM 1725 O O . ASN A 1 215 ? -18.538 -12.826 6.354 1.00 92.69 215 ASN A O 1
ATOM 1729 N N . LEU A 1 216 ? -20.295 -13.921 7.233 1.00 93.31 216 LEU A N 1
ATOM 1730 C CA . LEU A 1 216 ? -20.162 -13.350 8.575 1.00 93.31 216 LEU A CA 1
ATOM 1731 C C . LEU A 1 216 ? -18.779 -13.597 9.194 1.00 93.31 216 LEU A C 1
ATOM 1733 O O . LEU A 1 216 ? -18.226 -12.693 9.814 1.00 93.31 216 LEU A O 1
ATOM 1737 N N . GLN A 1 217 ? -18.211 -14.791 9.012 1.00 93.62 217 GLN A N 1
ATOM 1738 C CA . GLN A 1 217 ? -16.918 -15.144 9.597 1.00 93.62 217 GLN A CA 1
ATOM 1739 C C . GLN A 1 217 ? -15.792 -14.269 9.039 1.00 93.62 217 GLN A C 1
ATOM 1741 O O . GLN A 1 217 ? -14.998 -13.724 9.800 1.00 93.62 217 GLN A O 1
ATOM 1746 N N . TYR A 1 218 ? -15.766 -14.069 7.722 1.00 93.62 218 TYR A N 1
ATOM 1747 C CA . TYR A 1 218 ? -14.767 -13.225 7.075 1.00 93.62 218 TYR A CA 1
ATOM 1748 C C . TYR A 1 218 ? -14.931 -11.748 7.457 1.00 93.62 218 TYR A C 1
ATOM 1750 O O . TYR A 1 218 ? -13.949 -11.054 7.705 1.00 93.62 218 TYR A O 1
ATOM 1758 N N . LYS A 1 219 ? -16.173 -11.265 7.611 1.00 94.69 219 LYS A N 1
ATOM 1759 C CA . LYS A 1 219 ? -16.436 -9.916 8.145 1.00 94.69 219 LYS A CA 1
ATOM 1760 C C . LYS A 1 219 ? -15.895 -9.740 9.564 1.00 94.69 219 LYS A C 1
ATOM 1762 O O . LYS A 1 219 ? -15.300 -8.706 9.850 1.00 94.69 219 LYS A O 1
ATOM 1767 N N . LYS A 1 220 ? -16.069 -10.734 10.443 1.00 9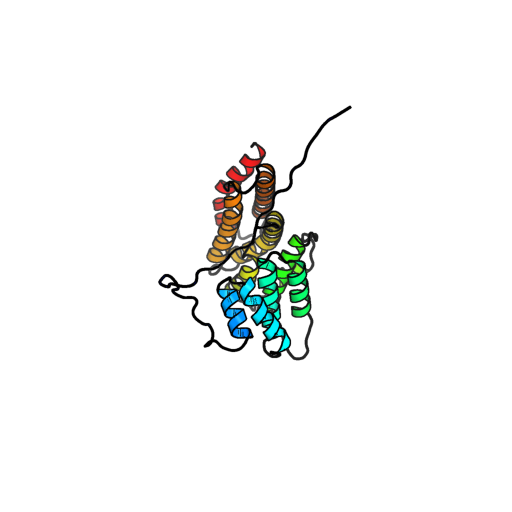5.00 220 LYS A N 1
ATOM 1768 C CA . LYS A 1 220 ? -15.498 -10.703 11.801 1.00 95.00 220 LYS A CA 1
ATOM 1769 C C . LYS A 1 220 ? -13.973 -10.638 11.766 1.00 95.00 220 LYS A C 1
ATOM 1771 O O . LYS A 1 220 ? -13.385 -9.884 12.533 1.00 95.00 220 LYS A O 1
ATOM 1776 N N . GLU A 1 221 ? -13.342 -11.368 10.850 1.00 95.12 221 GLU A N 1
ATOM 1777 C CA . GLU A 1 221 ? -11.890 -11.327 10.664 1.00 95.12 221 GLU A CA 1
ATOM 1778 C C . GLU A 1 221 ? -11.410 -9.943 10.197 1.00 95.12 221 GLU A C 1
ATOM 1780 O O . GLU A 1 221 ? -10.503 -9.375 10.806 1.00 95.12 221 GLU A O 1
ATOM 1785 N N . ILE A 1 222 ? -12.072 -9.351 9.193 1.00 95.69 222 ILE A N 1
ATOM 1786 C CA . ILE A 1 222 ? -11.808 -7.974 8.739 1.00 95.69 222 ILE A CA 1
ATOM 1787 C C . ILE A 1 222 ? -11.958 -6.993 9.905 1.00 95.69 222 ILE A C 1
ATOM 1789 O O . ILE A 1 222 ? -11.076 -6.164 10.123 1.00 95.69 222 ILE A O 1
ATOM 1793 N N . ALA A 1 223 ? -13.058 -7.080 10.660 1.00 96.75 223 ALA A N 1
ATOM 1794 C CA . ALA A 1 223 ? -13.331 -6.177 11.773 1.00 96.75 223 ALA A CA 1
ATOM 1795 C C . ALA A 1 223 ? -12.260 -6.288 12.865 1.00 96.75 223 ALA A C 1
ATOM 1797 O O . ALA A 1 223 ? -11.731 -5.266 13.292 1.00 96.75 223 ALA A O 1
ATOM 1798 N N . SER A 1 224 ? -11.886 -7.514 13.245 1.00 96.50 224 SER A N 1
ATOM 1799 C CA . SER A 1 224 ? -10.832 -7.769 14.229 1.00 96.50 224 SER A CA 1
ATOM 1800 C C . SER A 1 224 ? -9.494 -7.188 13.780 1.00 96.50 224 SER A C 1
ATOM 1802 O O . SER A 1 224 ? -8.846 -6.487 14.547 1.00 96.50 224 SER A O 1
ATOM 1804 N N . LYS A 1 225 ? -9.084 -7.421 12.527 1.00 96.12 225 LYS A N 1
ATOM 1805 C CA . LYS A 1 225 ? -7.808 -6.898 12.014 1.00 96.12 225 LYS A CA 1
ATOM 1806 C C . LYS A 1 225 ? -7.805 -5.383 11.882 1.00 96.12 225 LYS A C 1
ATOM 1808 O O . LYS A 1 225 ? -6.795 -4.744 12.165 1.00 96.12 225 LYS A O 1
ATOM 1813 N N . LEU A 1 226 ? -8.929 -4.793 11.485 1.00 96.44 226 LEU A N 1
ATOM 1814 C CA . LEU A 1 226 ? -9.056 -3.342 11.407 1.00 96.44 226 LEU A CA 1
ATOM 1815 C C . LEU A 1 226 ? -9.069 -2.701 12.803 1.00 96.44 226 LEU A C 1
ATOM 1817 O O . LEU A 1 226 ? -8.520 -1.613 12.973 1.00 96.44 226 LEU A O 1
ATOM 1821 N N . TYR A 1 227 ? -9.645 -3.385 13.796 1.00 96.12 227 TYR A N 1
ATOM 1822 C CA . TYR A 1 227 ? -9.599 -2.979 15.197 1.00 96.12 227 TYR A CA 1
ATOM 1823 C C . TYR A 1 227 ? -8.170 -3.030 15.744 1.00 96.12 227 TYR A C 1
ATOM 1825 O O . TYR A 1 227 ? -7.697 -2.020 16.257 1.00 96.12 227 TYR A O 1
ATOM 1833 N N . ASP A 1 228 ? -7.442 -4.135 15.546 1.00 94.00 228 ASP A N 1
ATOM 1834 C CA . ASP A 1 228 ? -6.026 -4.262 15.929 1.00 94.00 228 ASP A CA 1
ATOM 1835 C C . ASP A 1 228 ? -5.173 -3.150 15.296 1.00 94.00 228 ASP A C 1
ATOM 1837 O O . ASP A 1 228 ? -4.363 -2.498 15.963 1.00 94.00 228 ASP A O 1
ATOM 1841 N N . CYS A 1 229 ? -5.408 -2.882 14.007 1.00 94.00 229 CYS A N 1
ATOM 1842 C CA . CYS A 1 229 ? -4.765 -1.806 13.264 1.00 94.00 229 CYS A CA 1
ATOM 1843 C C . CYS A 1 229 ? -5.021 -0.436 13.914 1.00 94.00 229 CYS A C 1
ATOM 1845 O O . CYS A 1 229 ? -4.079 0.341 14.101 1.00 94.00 229 CYS A O 1
ATOM 1847 N N . LEU A 1 230 ? -6.265 -0.152 14.313 1.00 93.88 230 LEU A N 1
ATOM 1848 C CA . LEU A 1 230 ? -6.634 1.093 14.985 1.00 93.88 230 LEU A CA 1
ATOM 1849 C C . LEU A 1 230 ? -6.041 1.188 16.393 1.00 93.88 230 LEU A C 1
ATOM 1851 O O . LEU A 1 230 ? -5.495 2.231 16.746 1.00 93.88 230 LEU A O 1
ATOM 1855 N N . GLN A 1 231 ? -6.073 0.106 17.173 1.00 92.06 231 GLN A N 1
ATOM 1856 C CA . GLN A 1 231 ? -5.463 0.065 18.503 1.00 92.06 231 GLN A CA 1
ATOM 1857 C C . GLN A 1 231 ? -3.964 0.344 18.432 1.00 92.06 231 GLN A C 1
ATOM 1859 O O . GLN A 1 231 ? -3.444 1.154 19.200 1.00 92.06 231 GLN A O 1
ATOM 1864 N N . LYS A 1 232 ? -3.265 -0.253 17.459 1.00 89.25 232 LYS A N 1
ATOM 1865 C CA . LYS A 1 232 ? -1.852 0.044 17.216 1.00 89.25 232 LYS A CA 1
ATOM 1866 C C . LYS A 1 232 ? -1.647 1.531 16.938 1.00 89.25 232 LYS A C 1
ATOM 1868 O O . LYS A 1 232 ? -0.767 2.120 17.549 1.00 89.25 232 LYS A O 1
ATOM 1873 N N . LEU A 1 233 ? -2.468 2.145 16.079 1.00 88.56 233 LEU A N 1
ATOM 1874 C CA . LEU A 1 233 ? -2.387 3.578 15.775 1.00 88.56 233 LEU A CA 1
ATOM 1875 C C . LEU A 1 233 ? -2.593 4.452 17.023 1.00 88.56 233 LEU A C 1
ATOM 1877 O O . LEU A 1 233 ? -1.851 5.410 17.218 1.00 88.56 233 LEU A O 1
ATOM 1881 N N . LYS A 1 234 ? -3.577 4.119 17.868 1.00 86.38 234 LYS A N 1
ATOM 1882 C CA . LYS A 1 234 ? -3.893 4.854 19.107 1.00 86.38 234 LYS A CA 1
ATOM 1883 C C . LYS A 1 234 ? -2.790 4.738 20.159 1.00 86.38 234 LYS A C 1
ATOM 1885 O O . LYS A 1 234 ? -2.533 5.703 20.870 1.00 86.38 234 LYS A O 1
ATOM 1890 N N . ASN A 1 235 ? -2.131 3.583 20.219 1.00 83.44 235 ASN A N 1
ATOM 1891 C CA . ASN A 1 235 ? -1.039 3.298 21.151 1.00 83.44 235 ASN A CA 1
ATOM 1892 C C . ASN A 1 235 ? 0.331 3.787 20.660 1.00 83.44 235 ASN A C 1
ATOM 1894 O O . ASN A 1 235 ? 1.326 3.621 21.367 1.00 83.44 235 ASN A O 1
ATOM 1898 N N . LEU A 1 236 ? 0.419 4.376 19.462 1.00 77.19 236 LEU A N 1
ATOM 1899 C CA . LEU A 1 236 ? 1.634 5.057 19.034 1.00 77.19 236 LEU A CA 1
ATOM 1900 C C . LEU A 1 236 ? 1.804 6.331 19.862 1.00 77.19 236 LEU A C 1
ATOM 1902 O O . LEU A 1 236 ? 1.318 7.403 19.500 1.00 77.19 236 LEU A O 1
ATOM 1906 N N . ASP A 1 237 ? 2.564 6.215 20.947 1.00 59.94 237 ASP A N 1
ATOM 1907 C CA . ASP A 1 237 ? 3.204 7.361 21.576 1.00 59.94 237 ASP A CA 1
ATOM 1908 C C . ASP A 1 237 ? 4.217 7.929 20.579 1.00 59.94 237 ASP A C 1
ATOM 1910 O O . ASP A 1 237 ? 5.378 7.520 20.501 1.00 59.94 237 ASP A O 1
ATOM 1914 N N . LEU A 1 238 ? 3.771 8.881 19.763 1.00 58.59 238 LEU A N 1
ATOM 1915 C CA . LEU A 1 238 ? 4.688 9.724 19.016 1.00 58.59 238 LEU A CA 1
ATOM 1916 C C . LEU A 1 238 ? 5.472 10.521 20.058 1.00 58.59 238 LEU A C 1
ATOM 1918 O O . LEU A 1 238 ? 4.952 11.465 20.653 1.00 58.59 238 LEU A O 1
ATOM 1922 N N . VAL A 1 239 ? 6.710 10.097 20.320 1.00 44.09 239 VAL A N 1
ATOM 1923 C CA . VAL A 1 239 ? 7.631 10.740 21.262 1.00 44.09 239 VAL A CA 1
ATOM 1924 C C . VAL A 1 239 ? 7.988 12.130 20.736 1.00 44.09 239 VAL A C 1
ATOM 1926 O O . VAL A 1 239 ? 9.032 12.338 20.130 1.00 44.09 239 VAL A O 1
ATOM 1929 N N . TYR A 1 240 ? 7.107 13.099 20.962 1.00 46.72 240 TYR A N 1
ATOM 1930 C CA . TYR A 1 240 ? 7.385 14.517 20.797 1.00 46.72 240 TYR A CA 1
ATOM 1931 C C . TYR A 1 240 ? 6.754 15.275 21.961 1.00 46.72 240 TYR A C 1
ATOM 1933 O O . TYR A 1 240 ? 5.583 15.642 21.985 1.00 46.72 240 TYR A O 1
ATOM 1941 N N . THR A 1 241 ? 7.574 15.492 22.983 1.00 38.72 241 THR A N 1
ATOM 1942 C CA . THR A 1 241 ? 7.302 16.329 24.147 1.00 38.72 241 THR A CA 1
ATOM 1943 C C . THR A 1 241 ? 7.489 17.804 23.787 1.00 38.72 241 THR A C 1
ATOM 1945 O O . THR A 1 241 ? 8.511 18.415 24.078 1.00 38.72 241 THR A O 1
ATOM 1948 N N . GLN A 1 242 ? 6.473 18.431 23.198 1.00 43.94 242 GLN A N 1
ATOM 1949 C CA . GLN A 1 242 ? 6.217 19.857 23.433 1.00 43.94 242 GLN A CA 1
ATOM 1950 C C . GLN A 1 242 ? 4.993 19.982 24.342 1.00 43.94 242 GLN A C 1
ATOM 1952 O O . GLN A 1 242 ? 3.868 19.657 23.956 1.00 43.94 242 GLN A O 1
ATOM 1957 N N . LYS A 1 243 ? 5.225 20.412 25.589 1.00 40.25 243 LYS A N 1
ATOM 1958 C CA . LYS A 1 243 ? 4.158 20.731 26.545 1.00 40.25 243 LYS A CA 1
ATOM 1959 C C . LYS A 1 243 ? 3.208 21.759 25.903 1.00 40.25 243 LYS A C 1
ATOM 1961 O O . LYS A 1 243 ? 3.667 22.767 25.375 1.00 40.25 243 LYS A O 1
ATOM 1966 N N . ASN A 1 244 ? 1.901 21.493 25.975 1.00 44.88 244 ASN A N 1
ATOM 1967 C CA . ASN A 1 244 ? 0.782 22.377 25.595 1.00 44.88 244 ASN A CA 1
ATOM 1968 C C . ASN A 1 244 ? 0.409 22.516 24.102 1.00 44.88 244 ASN A C 1
ATOM 1970 O O . ASN A 1 244 ? -0.314 23.449 23.759 1.00 44.88 244 ASN A O 1
ATOM 1974 N N . LYS A 1 245 ? 0.798 21.591 23.211 1.00 55.25 245 LYS A N 1
ATOM 1975 C CA . LYS A 1 245 ? 0.232 21.526 21.846 1.00 55.25 245 LYS A CA 1
ATOM 1976 C C . LYS A 1 245 ? -0.706 20.328 21.676 1.00 55.25 245 LYS A C 1
ATOM 1978 O O . LYS A 1 245 ? -0.363 19.205 22.041 1.00 55.25 245 LYS A O 1
ATOM 1983 N N . ILE A 1 246 ? -1.893 20.572 21.114 1.00 56.97 246 ILE A N 1
ATOM 1984 C CA . ILE A 1 246 ? -2.740 19.507 20.565 1.00 56.97 246 ILE A CA 1
ATOM 1985 C C . ILE A 1 246 ? -2.124 19.116 19.225 1.00 56.97 246 ILE A C 1
ATOM 1987 O O . ILE A 1 246 ? -2.066 19.929 18.303 1.00 56.97 246 ILE A O 1
ATOM 1991 N N . TYR A 1 247 ? -1.631 17.888 19.146 1.00 71.88 247 TYR A N 1
ATOM 1992 C CA . TYR A 1 247 ? -1.002 17.359 17.945 1.00 71.88 247 TYR A CA 1
ATOM 1993 C C . TYR A 1 247 ? -2.061 16.982 16.896 1.00 71.88 247 TYR A C 1
ATOM 1995 O O . TYR A 1 247 ? -3.112 16.450 17.274 1.00 71.88 247 TYR A O 1
ATOM 2003 N N . PRO A 1 248 ? -1.827 17.232 15.594 1.00 72.94 248 PRO A N 1
ATOM 2004 C CA . PRO A 1 248 ? -2.743 16.822 14.530 1.00 72.94 248 PRO A CA 1
ATOM 2005 C C . PRO A 1 248 ? -3.104 15.326 14.570 1.00 72.94 248 PRO A C 1
ATOM 2007 O O . PRO A 1 248 ? -4.261 14.979 14.331 1.00 72.94 248 PRO A O 1
ATOM 2010 N N . SER A 1 249 ? -2.177 14.449 14.974 1.00 81.00 249 SER A N 1
ATOM 2011 C CA . SER A 1 249 ? -2.441 13.022 15.227 1.00 81.00 249 SER A CA 1
ATOM 2012 C C . SER A 1 249 ? -3.520 12.795 16.276 1.00 81.00 249 SER A C 1
ATOM 2014 O O . SER A 1 249 ? -4.361 11.927 16.083 1.00 81.00 249 SER A O 1
ATOM 2016 N N . LYS A 1 250 ? -3.564 13.585 17.357 1.00 83.50 250 LYS A N 1
ATOM 2017 C CA . LYS A 1 250 ? -4.594 13.450 18.400 1.00 83.50 250 LYS A CA 1
ATOM 2018 C C . LYS A 1 250 ? -5.980 13.796 17.866 1.00 83.50 250 LYS A C 1
ATOM 2020 O O . LYS A 1 250 ? -6.942 13.110 18.193 1.00 83.50 250 LYS A O 1
ATOM 2025 N N . ILE A 1 251 ? -6.081 14.823 17.019 1.00 86.00 251 ILE A N 1
ATOM 2026 C CA . ILE A 1 251 ? -7.341 15.197 16.355 1.00 86.00 251 ILE A CA 1
ATOM 2027 C C . ILE A 1 251 ? -7.771 14.095 15.379 1.00 86.00 251 ILE A C 1
ATOM 2029 O O . ILE A 1 251 ? -8.942 13.715 15.343 1.00 86.00 251 ILE A O 1
ATOM 2033 N N . LEU A 1 252 ? -6.827 13.559 14.601 1.00 89.62 252 LEU A N 1
ATOM 2034 C CA . LEU A 1 252 ? -7.067 12.421 13.718 1.00 89.62 252 LEU A CA 1
ATOM 2035 C C . LEU A 1 252 ? -7.566 11.200 14.505 1.00 89.62 252 LEU A C 1
ATOM 2037 O O . LEU A 1 252 ? -8.611 10.658 14.156 1.00 89.62 252 LEU A O 1
ATOM 2041 N N . ILE A 1 253 ? -6.870 10.812 15.573 1.00 87.19 253 ILE A N 1
ATOM 2042 C CA . ILE A 1 253 ? -7.212 9.665 16.419 1.00 87.19 253 ILE A CA 1
ATOM 2043 C C . ILE A 1 253 ? -8.608 9.831 17.026 1.00 87.19 253 ILE A C 1
ATOM 2045 O O . ILE A 1 253 ? -9.441 8.950 16.847 1.00 87.19 253 ILE A O 1
ATOM 2049 N N . ALA A 1 254 ? -8.906 10.980 17.642 1.00 88.44 254 ALA A N 1
ATOM 2050 C CA . ALA A 1 254 ? -10.225 11.238 18.226 1.00 88.44 254 ALA A CA 1
ATOM 2051 C C . ALA A 1 254 ? -11.352 11.135 17.183 1.00 88.44 254 ALA A C 1
ATOM 2053 O O . ALA A 1 254 ? -12.448 10.653 17.460 1.00 88.44 254 ALA A O 1
ATOM 2054 N N . SER A 1 255 ? -11.086 11.536 15.936 1.00 92.12 255 SER A N 1
ATOM 2055 C CA . SER A 1 255 ? -12.078 11.414 14.863 1.00 92.12 255 SER A CA 1
ATOM 2056 C C . SER A 1 255 ? -12.354 9.972 14.405 1.00 92.12 255 SER A C 1
ATOM 2058 O O . SER A 1 255 ? -13.280 9.765 13.622 1.00 92.12 255 SER A O 1
ATOM 2060 N N . LEU A 1 256 ? -11.576 8.988 14.873 1.00 93.69 256 LEU A N 1
ATOM 2061 C CA . LEU A 1 256 ? -11.759 7.560 14.594 1.00 93.69 256 LEU A CA 1
ATOM 2062 C C . LEU A 1 256 ? -12.472 6.807 15.735 1.00 93.69 256 LEU A C 1
ATOM 2064 O O . LEU A 1 256 ? -12.827 5.648 15.543 1.00 93.69 256 LEU A O 1
ATOM 2068 N N . ASP A 1 257 ? -12.766 7.441 16.876 1.00 92.00 257 ASP A N 1
ATOM 2069 C CA . ASP A 1 257 ? -13.405 6.775 18.030 1.00 92.00 257 ASP A CA 1
ATOM 2070 C C . ASP A 1 257 ? -14.800 6.206 17.704 1.00 92.00 257 ASP A C 1
ATOM 2072 O O . ASP A 1 257 ? -15.219 5.181 18.239 1.00 92.00 257 ASP A O 1
ATOM 2076 N N . GLY A 1 258 ? -15.544 6.849 16.796 1.00 93.25 258 GLY A N 1
ATOM 2077 C CA . GLY A 1 258 ? -16.825 6.316 16.322 1.00 93.25 258 GLY A CA 1
ATOM 2078 C C . GLY A 1 258 ? -16.667 5.008 15.540 1.00 93.25 258 GLY A C 1
ATOM 2079 O O . GLY A 1 258 ? -17.492 4.107 15.676 1.00 93.25 258 GLY A O 1
ATOM 2080 N N . LEU A 1 259 ? -15.592 4.893 14.754 1.00 94.69 259 LEU A N 1
ATOM 2081 C CA . LEU A 1 259 ? -15.264 3.674 14.020 1.00 94.69 259 LEU A CA 1
ATOM 2082 C C . LEU A 1 259 ? -14.804 2.568 14.974 1.00 94.69 259 LEU A C 1
ATOM 2084 O O . LEU A 1 259 ? -15.228 1.431 14.811 1.00 94.69 259 LEU A O 1
ATOM 2088 N N . GLU A 1 260 ? -13.985 2.898 15.973 1.00 93.75 260 GLU A N 1
ATOM 2089 C CA . GLU A 1 260 ? -13.524 1.954 16.999 1.00 93.75 260 GLU A CA 1
ATOM 2090 C C . GLU A 1 260 ? -14.690 1.229 17.673 1.00 93.75 260 GLU A C 1
ATOM 2092 O O . GLU A 1 260 ? -14.711 0.003 17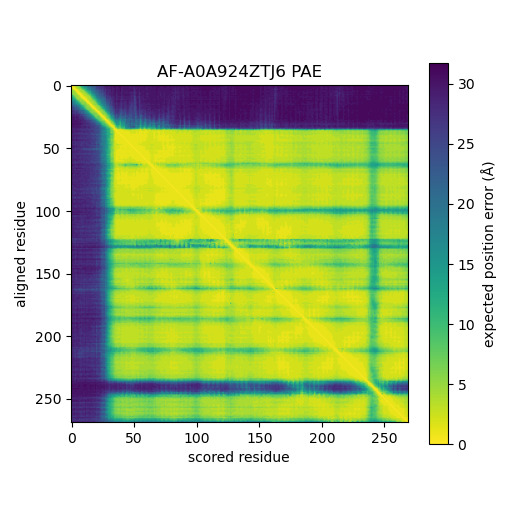.687 1.00 93.75 260 GLU A O 1
ATOM 2097 N N . LYS A 1 261 ? -15.690 1.977 18.155 1.00 93.44 261 LYS A N 1
ATOM 2098 C CA . LYS A 1 261 ? -16.875 1.407 18.817 1.00 93.44 261 LYS A CA 1
ATOM 2099 C C . LYS A 1 261 ? -17.668 0.479 17.902 1.00 93.44 261 LYS A C 1
ATOM 2101 O O . LYS A 1 261 ? -18.170 -0.552 18.343 1.00 93.44 261 LYS A O 1
ATOM 2106 N N . ASP A 1 262 ? -17.801 0.845 16.627 1.00 94.75 262 ASP A N 1
ATOM 2107 C CA . ASP A 1 262 ? -18.485 -0.009 15.657 1.00 94.75 262 ASP A CA 1
ATOM 2108 C C . ASP A 1 262 ? -17.684 -1.294 15.408 1.00 94.75 262 ASP A C 1
ATOM 2110 O O . ASP A 1 262 ? -18.256 -2.380 15.456 1.00 94.75 262 ASP A O 1
ATOM 2114 N N . LEU A 1 263 ? -16.361 -1.199 15.229 1.00 94.94 263 LEU A N 1
ATOM 2115 C CA . LEU A 1 263 ? -15.480 -2.361 15.071 1.00 94.94 263 LEU A CA 1
ATOM 2116 C C . LEU A 1 263 ? -15.498 -3.277 16.298 1.00 94.94 263 LEU A C 1
ATOM 2118 O O . LEU A 1 263 ? -15.631 -4.486 16.136 1.00 94.94 263 LEU A O 1
ATOM 2122 N N . GLU A 1 264 ? -15.459 -2.719 17.506 1.00 92.69 264 GLU A N 1
ATOM 2123 C CA . GLU A 1 264 ? -15.559 -3.480 18.752 1.00 92.69 264 GLU A CA 1
ATOM 2124 C C . GLU A 1 264 ? -16.885 -4.257 18.831 1.00 92.69 264 GLU A C 1
ATOM 2126 O O . GLU A 1 264 ? -16.910 -5.423 19.226 1.00 92.69 264 GLU A O 1
ATOM 2131 N N . SER A 1 265 ? -17.990 -3.660 18.365 1.00 93.75 265 SER A N 1
ATOM 2132 C CA . SER A 1 265 ? -19.306 -4.314 18.356 1.00 93.75 265 SER A CA 1
ATOM 2133 C C . SER A 1 265 ? -19.346 -5.605 17.526 1.00 93.75 265 SER A C 1
ATOM 2135 O O . SER A 1 265 ? -20.157 -6.492 17.800 1.00 93.75 265 SER A O 1
ATOM 2137 N N . TRP A 1 266 ? -18.465 -5.748 16.528 1.00 93.06 266 TRP A N 1
ATOM 2138 C CA . TRP A 1 266 ? -18.383 -6.955 15.703 1.00 93.06 266 TRP A CA 1
ATOM 2139 C C . TRP A 1 266 ? -17.846 -8.175 16.453 1.00 93.06 266 TRP A C 1
ATOM 2141 O O . TRP A 1 266 ? -18.114 -9.290 16.010 1.00 93.06 266 TRP A O 1
ATOM 2151 N N . HIS A 1 267 ? -17.168 -7.997 17.592 1.00 82.25 267 HIS A N 1
ATOM 2152 C CA . HIS A 1 267 ? -16.767 -9.112 18.455 1.00 82.25 267 HIS A CA 1
ATOM 2153 C C . HIS A 1 267 ? -17.954 -9.785 19.161 1.00 82.25 267 HIS A C 1
ATOM 2155 O O . HIS A 1 267 ? -17.830 -10.930 19.590 1.00 82.25 267 HIS A O 1
ATOM 2161 N N . TYR A 1 268 ? -19.097 -9.097 19.256 1.00 85.19 268 TYR A N 1
ATOM 2162 C CA . TYR A 1 268 ? -20.302 -9.573 19.948 1.00 85.19 268 TYR A CA 1
ATOM 2163 C C . TYR A 1 268 ? -21.446 -9.978 19.002 1.00 85.19 268 TYR A C 1
ATOM 2165 O O . TYR A 1 268 ? -22.484 -10.451 19.465 1.00 85.19 268 TYR A O 1
ATOM 2173 N N . LYS A 1 269 ? -21.276 -9.778 17.689 1.00 80.94 269 LYS A N 1
ATOM 2174 C CA . LYS A 1 269 ? -22.123 -10.382 16.641 1.00 80.94 269 LYS A CA 1
ATOM 2175 C C . LYS A 1 269 ? -21.682 -11.822 16.401 1.00 80.94 269 LYS A C 1
ATOM 2177 O O . LYS A 1 269 ? -22.357 -12.577 15.667 1.00 80.94 269 LYS A O 1
#

Solvent-accessible surface area (backbone atoms only — not comparable to full-atom values): 15874 Å² total; per-residue (Å²): 133,84,82,91,80,89,89,89,82,89,84,84,89,85,84,90,83,82,91,83,84,88,88,88,90,81,73,88,71,76,71,86,82,52,75,55,47,49,54,46,15,51,51,25,49,76,69,67,40,33,82,72,12,47,65,28,26,55,50,19,57,76,72,32,82,89,52,29,59,61,30,26,53,52,44,20,52,33,25,50,66,68,74,34,31,68,63,14,43,53,28,37,53,61,48,70,50,90,50,100,89,57,85,81,50,69,61,57,49,41,30,45,42,47,40,41,51,38,26,36,27,60,67,71,42,84,58,90,85,34,68,52,59,58,54,44,50,52,59,68,67,41,82,93,52,58,64,56,59,52,50,59,31,48,48,70,52,69,65,75,59,60,84,93,33,42,63,30,52,48,55,34,48,50,67,49,47,60,60,42,47,50,44,23,64,76,31,81,83,38,15,62,58,39,46,52,50,54,52,50,53,55,51,62,55,53,54,53,66,75,38,87,87,55,56,71,68,60,36,40,50,48,32,52,54,51,40,52,36,48,52,53,61,71,67,55,77,74,91,68,93,59,89,95,64,88,50,59,52,58,58,54,53,62,71,41,51,71,56,51,56,56,33,58,52,47,79,78,109

Secondary structure (DSSP, 8-state):
-------------------------------TTS-SHHHHHHHHHHTT-HHHHHHHHHHHHHH-STTHHHHHHHHHHHHHHTT-HHHHHHHHHHHHS-BTTBPPPHHHHHHHHHHHHHHHHHTT---TT-HHHHHHHHHHH-TTS-HHHHHHHHHTTSS---TTTHHHHHHHHHHHHHHHHHHHHH-HHHHHHHHHHHHHHHHHHHHHHT-TTS-HHHHHHHHHHHHHHHHHHHT-------TT---HHHHHHHTTHHHHHHHHHTT--

pLDDT: mean 82.61, std 21.5, range [24.95, 98.31]

Sequence (269 aa):
MLIYSKFIIKFTVLTSVLLSCASLRQSAGTLDGFGSAFSKGQALVMAHDYQQALPYINRSLEEDTLNYKESLLLAARAYDQLSLPEEALLSIQEFLKPRKDILITPLKELTARSLRLKNQAKAKSDITQNEEKNAIQKLINDKNYSKKNVLDSLSWSLDFNCDKFCIDEILYFQEIQTTLLYIVEQDKESSAAASALIKSRYAFFHRFLKSDVFNLQYKKEIASKLYDCLQKLKNLDLVYTQKNKIYPSKILIASLDGLEKDLESWHYK

Radius of gyration: 24.25 Å; Cα contacts (8 Å, |Δi|>4): 265; chains: 1; bounding box: 60×80×66 Å

Foldseek 3Di:
DDDDDDDDDDDDDDDDDDDDDDDDCPDPDPPPPDDALVRQLVVCVVVVVLVVSQVSLVVCCVPPPPCNLVSLLSQLLSCQQVLNLVSNLVSLVVSPDDDPPDDDDLLLVLLSLLSNLLSCLSVVHDSPPDPSLVSNLVSLPDPVDDNVSNVVSNVSSLPDDCPPCLLSSLVSLLSCLVSLVVSLFPDPVCVVVSLVSNVVSLVVLVVVLVDPPDDLVVSLSSLVSSLVSLVSLVPPPPPDDDPPDDGSSNVSNVVCVVVNVVSVVSVVD

=== Feature glossary ===
Annotated list of the representations used here:

Nearest PDB structures. The Foldseek neighbor list gives the closest experimentally determined structures in the PDB, ranked by structural alignment. TM-score near 1 means near-identical fold; near 0.3 means only rough topology match. This is how one finds what a novel AlphaFold prediction most resembles in the solved-structure universe.

Foldseek 3Di. Foldseek's 3Di representation compresses backbone geometry into a per-residue letter drawn from a learned twenty-state alphabet. It captures the tertiary interaction pattern around each residue — which residues are packed against it in space, regardless of where they are in sequence.

Radius of gyration, Cα contacts, bounding box. Radius of gyration (Rg) is the root-mean-square distance of Cα atoms from their centroid — a single number for overall size and compactness. A globular domain of N residues has Rg ≈ 2.2·N^0.38 Å; an extended or disordered chain has a much larger Rg. The Cα contact count is the number of residue pairs whose Cα atoms are within 8 Å and are more than four positions apart in sequence — a standard proxy for tertiary packing density. The bounding box is the smallest axis-aligned box enclosing all Cα atoms.

InterPro / GO / CATH / organism. The annotation block draws on four external resources. InterPro: which protein families and domains the sequence belongs to. GO: standardized terms for what the protein does, what process it participates in, and where in the cell it acts. CATH: which structural fold it has in the CATH hierarchy. Organism: the species of origin.

mmCIF coordinates. The mmCIF block holds the 3D Cartesian coordinates of each backbone atom (N, Cα, C, O) in ångströms. mmCIF is the PDB's canonical archive format — a tagged-loop text representation of the atomic model.

pLDDT. pLDDT is the predicted lDDT-Cα score: AlphaFold's confidence that the local environment of each residue (all inter-atomic distances within 15 Å) is correctly placed. It is a per-residue number between 0 and 100, with higher meaning more reliable.

Backbone torsions (φ/ψ). φ (phi) and ψ (psi) are the two rotatable backbone dihedrals per residue: φ is the C(i-1)–N–Cα–C torsion, ψ is the N–Cα–C–N(i+1) torsion, both in degrees on (−180°, 180°]. α-helical residues cluster near (−60°, −45°); β-strand residues near (−120°, +130°). A Ramachandran plot is simply a scatter of (φ, ψ) for every residue.

B-factor. For experimental (PDB) structures, the B-factor (temperature factor) quantifies the positional spread of each atom in the crystal — a combination of thermal vibration and static disorder — in units of Å². High B-factors mark flexible loops or poorly resolved regions; low B-factors mark the rigid, well-ordered core.

Secondary structure (3-state, P-SEA). SS3 is a coarse helix/strand/coil call (letters a/b/c) made by the P-SEA algorithm from inter-Cα distances and dihedrals. It is less detailed than DSSP but needs only Cα positions.

Predicted aligned error. Predicted aligned error is AlphaFold's pairwise confidence. Unlike pLDDT (per-residue), PAE is per-residue-pair and captures whether two parts of the structure are correctly placed relative to each other. Units are ångströms of expected positional error.

Solvent-accessible surface area. Solvent-accessible surface area (SASA) is the area in Å² traced out by the centre of a 1.4 Å probe sphere (a water molecule) rolled over the protein's van der Waals surface (Shrake–Rupley / Lee–Richards construction). Buried residues have near-zero SASA; fully exposed residues can exceed 200 Å². The total SASA scales roughly with the number of surface residues.

Secondary structure (8-state, DSSP). The SS8 string is DSSP's per-residue secondary-structure call. α-helix (H) means an i→i+4 H-bond ladder; β-strand (E) means the residue participates in a β-sheet; 3₁₀ (G) and π (I) are tighter and wider helices; T/S are turns/bends; '-' is loop.

Rendered structure images. Structure images are PyMOL renders from six orthogonal camera directions. Cartoon representation draws helices as coils and strands as arrows; sticks shows the backbone as bonds; surface shows the solvent-excluded envelope. Rainbow coloring maps sequence position to hue (blue→red, N→C); chain coloring assigns a distinct color per polypeptide.

Sequence. The amino-acid sequence is the protein's primary structure: the linear order of residues from the N-terminus to the C-terminus, written in one-letter code. Everything else here — the 3D coordinates, the secondary structure, the domain annotations — is ultimately a consequence of this string.

Contact-map, Ramachandran, and PAE plots. Three diagnostic plots accompany the record. The Cα contact map visualizes the tertiary structure as a 2D adjacency matrix (8 Å cutoff, sequence-local contacts suppressed). The Ramachandran plot shows the distribution of backbone (φ, ψ) torsions, with points in the α and β basins reflecting secondary structure content. The PAE plot shows AlphaFold's inter-residue confidence as a color matrix.